Protein AF-A0A831UNH9-F1 (afdb_monomer)

pLDDT: mean 76.93, std 19.14, range [28.41, 97.88]

Sequence (344 aa):
GYLGSLMDYGQGFDVYFQSQNEERVWQALLDFLDVNADAIKGMNGGGLFLFIHLFDPHSPYVNHAPRLVRNKGLWGTVDITSAEHLRPLKEHTFQLGKDYQADDLDYIRAVYDWEVIHTDVLVGKIMARLRWLGLYDTCNIVFTADHGEAFGENGQWAHSHGFETCTGIPLVLRFPGVVSPGVDRTSLASNLDIMPTLLSLAGGAMPEGLEGRNLLDPTAQGVTAQYGISEDRRHGWLTMRDERYKLIVSGANAWTDGPQWALGGPESEAVYRLFDLETDPGEERDLSGQKPEVLGAMKARLMEHCERVGIVGSGVQGRSKHEQTVVEISADTRRKLEALGYFD

Radius of gyration: 22.84 Å; Cα contacts (8 Å, |Δi|>4): 398; chains: 1; bounding box: 59×55×58 Å

Solvent-accessible surface area (backbone atoms only — not comparable to full-atom values): 21273 Å² total; per-residue (Å²): 132,90,83,45,67,94,72,56,66,43,69,94,50,99,72,76,88,87,62,95,48,64,71,56,50,52,50,51,52,53,52,50,49,67,76,38,42,68,60,63,74,65,54,86,71,77,82,88,86,85,87,85,87,74,70,69,56,50,80,61,48,67,82,77,64,59,78,64,53,74,50,88,82,87,76,62,73,58,86,63,74,56,75,78,73,57,56,60,56,77,76,29,79,92,67,72,65,96,85,73,58,74,70,58,50,56,49,51,50,52,35,38,52,46,32,45,52,53,49,49,56,54,52,49,50,51,56,50,47,32,49,76,68,69,44,45,80,80,44,74,46,79,48,70,56,94,56,36,58,30,86,46,62,89,78,35,62,49,56,87,54,56,50,54,52,22,65,62,51,63,77,46,80,43,37,73,94,74,58,79,93,82,84,83,90,64,77,63,84,54,82,58,19,51,59,44,32,52,32,59,76,69,72,48,83,79,72,85,87,65,88,38,49,43,82,79,43,69,79,39,72,80,50,57,52,77,49,50,77,51,78,36,77,89,46,7,22,34,24,42,32,40,81,43,42,35,41,34,36,30,17,84,47,54,90,81,71,21,15,60,48,52,56,62,43,62,75,88,57,57,38,71,42,27,26,46,45,83,87,34,72,76,58,80,60,77,34,38,91,79,38,54,68,60,47,50,55,54,49,53,52,51,48,53,50,30,51,75,74,57,45,55,87,52,83,63,70,74,82,58,88,79,78,74,76,79,73,83,68,52,74,68,57,46,53,56,37,41,77,70,68,76,51,135

Nearest PDB structures (foldseek):
  2qzu-assembly1_A  TM=7.579E-01  e=2.947E-10  Bacteroides fragilis YCH46
  7p24-assembly1_AAA  TM=7.720E-01  e=5.599E-10  Bacteroides thetaiotaomicron VPI-5482
  7lj2-assembly2_B  TM=6.903E-01  e=1.959E-10  Bacteroides uniformis
  7sno-assembly1_A  TM=6.820E-01  e=2.622E-10  Phocaeicola plebeius DSM 17135
  5g2v-assembly1_A  TM=6.762E-01  e=1.600E-09  Bacteroides thetaiotaomicron VPI-5482

Structure (mmCIF, N/CA/C/O backbone):
data_AF-A0A831UNH9-F1
#
_entry.id   AF-A0A831UNH9-F1
#
loop_
_atom_site.group_PDB
_atom_site.id
_atom_site.type_symbol
_atom_site.label_atom_id
_atom_site.label_alt_id
_atom_site.label_comp_id
_atom_site.label_asym_id
_atom_site.label_entity_id
_atom_site.label_seq_id
_atom_site.pdbx_PDB_ins_code
_atom_site.Cartn_x
_atom_site.Cartn_y
_atom_site.Cartn_z
_atom_site.occupancy
_atom_site.B_iso_or_equiv
_atom_site.auth_seq_id
_atom_site.auth_comp_id
_atom_site.auth_asym_id
_atom_site.auth_atom_id
_atom_site.pdbx_PDB_model_num
ATOM 1 N N . GLY A 1 1 ? 4.541 9.804 2.094 1.00 57.69 1 GLY A N 1
ATOM 2 C CA . GLY A 1 1 ? 5.498 10.448 3.033 1.00 57.69 1 GLY A CA 1
ATOM 3 C C . GLY A 1 1 ? 6.737 10.945 2.293 1.00 57.69 1 GLY A C 1
ATOM 4 O O . GLY A 1 1 ? 7.017 10.451 1.218 1.00 57.69 1 GLY A O 1
ATOM 5 N N . TYR A 1 2 ? 7.502 11.924 2.795 1.00 67.06 2 TYR A N 1
ATOM 6 C CA . TYR A 1 2 ? 8.692 12.416 2.066 1.00 67.06 2 TYR A CA 1
ATOM 7 C C . TYR A 1 2 ? 9.905 11.481 2.235 1.00 67.06 2 TYR A C 1
ATOM 9 O O . TYR A 1 2 ? 10.427 11.346 3.341 1.00 67.06 2 TYR A O 1
ATOM 17 N N . LEU A 1 3 ? 10.387 10.887 1.139 1.00 72.00 3 LEU A N 1
ATOM 18 C CA . LEU A 1 3 ? 11.571 10.017 1.111 1.00 72.00 3 LEU A CA 1
ATOM 19 C C . LEU A 1 3 ? 12.793 10.790 0.597 1.00 72.00 3 LEU A C 1
ATOM 21 O O . LEU A 1 3 ? 13.191 10.699 -0.561 1.00 72.00 3 LEU A O 1
ATOM 25 N N . GLY A 1 4 ? 13.363 11.631 1.457 1.00 67.94 4 GLY A N 1
ATOM 26 C CA . GLY A 1 4 ? 14.525 12.451 1.111 1.00 67.94 4 GLY A CA 1
ATOM 27 C C . GLY A 1 4 ? 15.860 11.758 1.378 1.00 67.94 4 GLY A C 1
ATOM 28 O O . GLY A 1 4 ? 16.018 11.078 2.388 1.00 67.94 4 GLY A O 1
ATOM 29 N N . SER A 1 5 ? 16.870 12.037 0.555 1.00 68.31 5 SER A N 1
ATOM 30 C CA . SER A 1 5 ? 18.246 11.548 0.740 1.00 68.31 5 SER A CA 1
ATOM 31 C C . SER A 1 5 ? 18.893 11.998 2.057 1.00 68.31 5 SER A C 1
ATOM 33 O O . SER A 1 5 ? 19.820 11.358 2.529 1.00 68.31 5 SER A O 1
ATOM 35 N N . LEU A 1 6 ? 18.406 13.086 2.666 1.00 69.62 6 LEU A N 1
ATOM 36 C CA . LEU A 1 6 ? 18.849 13.566 3.984 1.00 69.62 6 LEU A CA 1
ATOM 37 C C . LEU A 1 6 ? 18.407 12.655 5.145 1.00 69.62 6 LEU A C 1
ATOM 39 O O . LEU A 1 6 ? 18.841 12.863 6.272 1.00 69.62 6 LEU A O 1
ATOM 43 N N . MET A 1 7 ? 17.520 11.693 4.879 1.00 71.69 7 MET A N 1
ATOM 44 C CA . MET A 1 7 ? 17.065 10.667 5.822 1.00 71.69 7 MET A CA 1
ATOM 45 C C . MET A 1 7 ? 17.572 9.270 5.418 1.00 71.69 7 MET A C 1
ATOM 47 O O . MET A 1 7 ? 16.940 8.274 5.745 1.00 71.69 7 MET A O 1
ATOM 51 N N . ASP A 1 8 ? 18.672 9.205 4.660 1.00 79.25 8 ASP A N 1
ATOM 52 C CA . ASP A 1 8 ? 19.336 7.977 4.198 1.00 79.25 8 ASP A CA 1
ATOM 53 C C . ASP A 1 8 ? 18.480 7.029 3.333 1.00 79.25 8 ASP A C 1
ATOM 55 O O . ASP A 1 8 ? 18.892 5.912 3.034 1.00 79.25 8 ASP A O 1
ATOM 59 N N . TYR A 1 9 ? 17.339 7.488 2.801 1.00 83.38 9 TYR A N 1
ATOM 60 C CA . TYR A 1 9 ? 16.492 6.684 1.900 1.00 83.38 9 TYR A CA 1
ATOM 61 C C . TYR A 1 9 ? 17.141 6.326 0.553 1.00 83.38 9 TYR A C 1
ATOM 63 O O . TYR A 1 9 ? 16.616 5.491 -0.177 1.00 83.38 9 TYR A O 1
ATOM 71 N N . GLY A 1 10 ? 18.284 6.934 0.222 1.00 84.44 10 GLY A N 1
ATOM 72 C CA . GLY A 1 10 ? 19.088 6.539 -0.937 1.00 84.44 10 GLY A CA 1
ATOM 73 C C . GLY A 1 10 ? 20.007 5.345 -0.689 1.00 84.44 10 GLY A C 1
ATOM 74 O O . GLY A 1 10 ? 20.619 4.848 -1.634 1.00 84.44 10 GLY A O 1
ATOM 75 N N . GLN A 1 11 ? 20.128 4.878 0.555 1.00 86.81 11 GLN A N 1
ATOM 76 C CA . GLN A 1 11 ? 20.998 3.761 0.895 1.00 86.81 11 GLN A CA 1
ATOM 77 C C . GLN A 1 11 ? 20.570 2.485 0.154 1.00 86.81 11 GLN A C 1
ATOM 79 O O . GLN A 1 11 ? 19.406 2.094 0.173 1.00 86.81 11 GLN A O 1
ATOM 84 N N . GLY A 1 12 ? 21.536 1.816 -0.478 1.00 87.25 12 GLY A N 1
ATOM 85 C CA . GLY A 1 12 ? 21.314 0.564 -1.209 1.00 87.25 12 GLY A CA 1
ATOM 86 C C . GLY A 1 12 ? 20.908 0.728 -2.677 1.00 87.25 12 GLY A C 1
ATOM 87 O O . GLY A 1 12 ? 20.843 -0.278 -3.377 1.00 87.25 12 GLY A O 1
ATOM 88 N N . PHE A 1 13 ? 20.686 1.955 -3.162 1.00 90.25 13 PHE A N 1
ATOM 89 C CA . PHE A 1 13 ? 20.474 2.229 -4.586 1.00 90.25 13 PHE A CA 1
ATOM 90 C C . PHE A 1 13 ? 21.779 2.650 -5.271 1.00 90.25 13 PHE A C 1
ATOM 92 O O . PHE A 1 13 ? 22.482 3.530 -4.778 1.00 90.25 13 PHE A O 1
ATOM 99 N N . ASP A 1 14 ? 22.064 2.090 -6.451 1.00 90.06 14 ASP A N 1
ATOM 100 C CA . ASP A 1 14 ? 23.191 2.533 -7.291 1.00 90.06 14 ASP A CA 1
ATOM 101 C C . ASP A 1 14 ? 22.993 3.966 -7.813 1.00 90.06 14 ASP A C 1
ATOM 103 O O . ASP A 1 14 ? 23.949 4.710 -8.035 1.00 90.06 14 ASP A O 1
ATOM 107 N N . VAL A 1 15 ? 21.731 4.355 -8.023 1.00 89.31 15 VAL A N 1
ATOM 108 C CA . VAL A 1 15 ? 21.323 5.681 -8.487 1.00 89.31 15 VAL A CA 1
ATOM 109 C C . VAL A 1 15 ? 20.109 6.132 -7.686 1.00 89.31 15 VAL A C 1
ATOM 111 O O . VAL A 1 15 ? 19.093 5.443 -7.652 1.00 89.31 15 VAL A O 1
ATOM 114 N N . TYR A 1 16 ? 20.196 7.324 -7.094 1.00 90.94 16 TYR A N 1
ATOM 115 C CA . TYR A 1 16 ? 19.090 7.952 -6.379 1.00 90.94 16 TYR A CA 1
ATOM 116 C C . TYR A 1 16 ? 18.831 9.353 -6.929 1.00 90.94 16 TYR A C 1
ATOM 118 O O . TYR A 1 16 ? 19.689 10.235 -6.851 1.00 90.94 16 TYR A O 1
ATOM 126 N N . PHE A 1 17 ? 17.640 9.566 -7.485 1.00 90.69 17 PHE A N 1
ATOM 127 C CA . PHE A 1 17 ? 17.204 10.866 -7.981 1.00 90.69 17 PHE A CA 1
ATOM 128 C C . PHE A 1 17 ? 15.989 11.342 -7.193 1.00 90.69 17 PHE A C 1
ATOM 130 O O . PHE A 1 17 ? 15.004 10.623 -7.066 1.00 90.69 17 PHE A O 1
ATOM 137 N N . GLN A 1 18 ? 16.043 12.583 -6.714 1.00 89.62 18 GLN A N 1
ATOM 138 C CA . GLN A 1 18 ? 14.927 13.230 -6.033 1.00 89.62 18 GLN A CA 1
ATOM 139 C C . GLN A 1 18 ? 14.713 14.637 -6.587 1.00 89.62 18 GLN A C 1
ATOM 141 O O . GLN A 1 18 ? 15.665 15.356 -6.906 1.00 89.62 18 GLN A O 1
ATOM 146 N N . SER A 1 19 ? 13.456 15.060 -6.659 1.00 87.12 19 SER A N 1
ATOM 147 C CA . SER A 1 19 ? 13.094 16.435 -6.975 1.00 87.12 19 SER A CA 1
ATOM 148 C C . SER A 1 19 ? 11.798 16.809 -6.272 1.00 87.12 19 SER A C 1
ATOM 150 O O . SER A 1 19 ? 10.929 15.968 -6.089 1.00 87.12 19 SER A O 1
ATOM 152 N N . GLN A 1 20 ? 11.660 18.086 -5.918 1.00 81.38 20 GLN A N 1
ATOM 153 C CA . GLN A 1 20 ? 10.378 18.651 -5.482 1.00 81.38 20 GLN A CA 1
ATOM 154 C C . GLN A 1 20 ? 9.449 18.966 -6.664 1.00 81.38 20 GLN A C 1
ATOM 156 O O . GLN A 1 20 ? 8.294 19.314 -6.461 1.00 81.38 20 GLN A O 1
ATOM 161 N N . ASN A 1 21 ? 9.959 18.897 -7.896 1.00 82.38 21 ASN A N 1
ATOM 162 C CA . ASN A 1 21 ? 9.154 19.016 -9.101 1.00 82.38 21 ASN A CA 1
ATOM 163 C C . ASN A 1 21 ? 8.892 17.606 -9.636 1.00 82.38 21 ASN A C 1
ATOM 165 O O . ASN A 1 21 ? 9.821 16.949 -10.114 1.00 82.38 21 ASN A O 1
ATOM 169 N N . GLU A 1 22 ? 7.640 17.160 -9.552 1.00 79.88 22 GLU A N 1
ATOM 170 C CA . GLU A 1 22 ? 7.262 15.803 -9.936 1.00 79.88 22 GLU A CA 1
ATOM 171 C C . GLU A 1 22 ? 7.552 15.528 -11.418 1.00 79.88 22 GLU A C 1
ATOM 173 O O . GLU A 1 22 ? 8.153 14.507 -11.748 1.00 79.88 22 GLU A O 1
ATOM 178 N N . GLU A 1 23 ? 7.264 16.479 -12.315 1.00 82.31 23 GLU A N 1
ATOM 179 C CA . GLU A 1 23 ? 7.558 16.356 -13.753 1.00 82.31 23 GLU A CA 1
ATOM 180 C C . GLU A 1 23 ? 9.041 16.072 -14.032 1.00 82.31 23 GLU A C 1
ATOM 182 O O . GLU A 1 23 ? 9.369 15.365 -14.987 1.00 82.31 23 GLU A O 1
ATOM 187 N N . ARG A 1 24 ? 9.959 16.574 -13.194 1.00 87.56 24 ARG A N 1
ATOM 188 C CA . ARG A 1 24 ? 11.391 16.259 -13.322 1.00 87.56 24 ARG A CA 1
ATOM 189 C C . ARG A 1 24 ? 11.716 14.827 -12.924 1.00 87.56 24 ARG A C 1
ATOM 191 O O . ARG A 1 24 ? 12.558 14.221 -13.579 1.00 87.56 24 ARG A O 1
ATOM 198 N N . VAL A 1 25 ? 11.080 14.298 -11.877 1.00 87.88 25 VAL A N 1
ATOM 199 C CA . VAL A 1 25 ? 11.220 12.879 -11.494 1.00 87.88 25 VAL A CA 1
ATOM 200 C C . VAL A 1 25 ? 10.716 12.000 -12.633 1.00 87.88 25 VAL A C 1
ATOM 202 O O . VAL A 1 25 ? 11.407 11.073 -13.056 1.00 87.88 25 VAL A O 1
ATOM 205 N N . TRP A 1 26 ? 9.569 12.366 -13.204 1.00 86.31 26 TRP A N 1
ATOM 206 C CA . TRP A 1 26 ? 8.985 11.681 -14.348 1.00 86.31 26 TRP A CA 1
ATOM 207 C C . TRP A 1 26 ? 9.886 11.676 -15.573 1.00 86.31 26 TRP A C 1
ATOM 209 O O . TRP A 1 26 ? 10.136 10.619 -16.153 1.00 86.31 26 TRP A O 1
ATOM 219 N N . GLN A 1 27 ? 10.391 12.844 -15.963 1.00 89.88 27 GLN A N 1
ATOM 220 C CA . GLN A 1 27 ? 11.262 12.949 -17.125 1.00 89.88 27 GLN A CA 1
ATOM 221 C C . GLN A 1 27 ? 12.565 12.173 -16.909 1.00 89.88 27 GLN A C 1
ATOM 223 O O . GLN A 1 27 ? 12.972 11.430 -17.797 1.00 89.88 27 GLN A O 1
ATOM 228 N N . ALA A 1 28 ? 13.165 12.259 -15.716 1.00 92.44 28 ALA A N 1
ATOM 229 C CA . ALA A 1 28 ? 14.382 11.521 -15.386 1.00 92.44 28 ALA A CA 1
ATOM 230 C C . ALA A 1 28 ? 14.189 9.999 -15.495 1.00 92.44 28 ALA A C 1
ATOM 232 O O . ALA A 1 28 ? 15.060 9.309 -16.024 1.00 92.44 28 ALA A O 1
ATOM 233 N N . LEU A 1 29 ? 13.041 9.474 -15.053 1.00 93.19 29 LEU A N 1
ATOM 234 C CA . LEU A 1 29 ? 12.706 8.057 -15.203 1.00 93.19 29 LEU A CA 1
ATOM 235 C C . LEU A 1 29 ? 12.578 7.651 -16.679 1.00 93.19 29 LEU A C 1
ATOM 237 O O . LEU A 1 29 ? 13.121 6.622 -17.084 1.00 93.19 29 LEU A O 1
ATOM 241 N N . LEU A 1 30 ? 11.857 8.435 -17.485 1.00 94.06 30 LEU A N 1
ATOM 242 C CA . LEU A 1 30 ? 11.676 8.130 -18.907 1.00 94.06 30 LEU A CA 1
ATOM 243 C C . LEU A 1 30 ? 13.007 8.191 -19.666 1.00 94.06 30 LEU A C 1
ATOM 245 O O . LEU A 1 30 ? 13.301 7.274 -20.431 1.00 94.06 30 LEU A O 1
ATOM 249 N N . ASP A 1 31 ? 13.822 9.210 -19.396 1.00 95.00 31 ASP A N 1
ATOM 250 C CA . ASP A 1 31 ? 15.153 9.366 -19.984 1.00 95.00 31 ASP A CA 1
ATOM 251 C C . ASP A 1 31 ? 16.071 8.205 -19.582 1.00 95.00 31 ASP A C 1
ATOM 253 O O . ASP A 1 31 ? 16.772 7.644 -20.427 1.00 95.00 31 ASP A O 1
ATOM 257 N N . PHE A 1 32 ? 16.033 7.789 -18.310 1.00 95.12 32 PHE A N 1
ATOM 258 C CA . PHE A 1 32 ? 16.781 6.626 -17.837 1.00 95.12 32 PHE A CA 1
ATOM 259 C C . PHE A 1 32 ? 16.390 5.362 -18.608 1.00 95.12 32 PHE A C 1
ATOM 261 O O . PHE A 1 32 ? 17.269 4.642 -19.087 1.00 95.12 32 PHE A O 1
ATOM 268 N N . LEU A 1 33 ? 15.089 5.096 -18.757 1.00 94.44 33 LEU A N 1
ATOM 269 C CA . LEU A 1 33 ? 14.607 3.931 -19.496 1.00 94.44 33 LEU A CA 1
ATOM 270 C C . LEU A 1 33 ? 15.020 3.989 -20.970 1.00 94.44 33 LEU A C 1
ATOM 272 O O . LEU A 1 33 ? 15.448 2.974 -21.510 1.00 94.44 33 LEU A O 1
ATOM 276 N N . ASP A 1 34 ? 14.936 5.155 -21.607 1.00 96.00 34 ASP A N 1
ATOM 277 C CA . ASP A 1 34 ? 15.299 5.327 -23.016 1.00 96.00 34 ASP A CA 1
ATOM 278 C C . ASP A 1 34 ? 16.779 5.099 -23.285 1.00 96.00 34 ASP A C 1
ATOM 280 O O . ASP A 1 34 ? 17.136 4.408 -24.240 1.00 96.00 34 ASP A O 1
ATOM 284 N N . VAL A 1 35 ? 17.640 5.658 -22.437 1.00 96.25 35 VAL A N 1
ATOM 285 C CA . VAL A 1 35 ? 19.092 5.526 -22.582 1.00 96.25 35 VAL A CA 1
ATOM 286 C C . VAL A 1 35 ? 19.545 4.093 -22.301 1.00 96.25 35 VAL A C 1
ATOM 288 O O . VAL A 1 35 ? 20.466 3.604 -22.953 1.00 96.25 35 VAL A O 1
ATOM 291 N N . ASN A 1 36 ? 18.901 3.405 -21.353 1.00 93.69 36 ASN A N 1
ATOM 292 C CA . ASN A 1 36 ? 19.373 2.114 -20.851 1.00 93.69 36 ASN A CA 1
ATOM 293 C C . ASN A 1 36 ? 18.586 0.904 -21.377 1.00 93.69 36 ASN A C 1
ATOM 295 O O . ASN A 1 36 ? 18.920 -0.223 -21.016 1.00 93.69 36 ASN A O 1
ATOM 299 N N . ALA A 1 37 ? 17.575 1.087 -22.234 1.00 93.44 37 ALA A N 1
ATOM 300 C CA . ALA A 1 37 ? 16.668 0.015 -22.657 1.00 93.44 37 ALA A CA 1
ATOM 301 C C . ALA A 1 37 ? 17.387 -1.239 -23.177 1.00 93.44 37 ALA A C 1
ATOM 303 O O . ALA A 1 37 ? 17.057 -2.356 -22.778 1.00 93.44 37 ALA A O 1
ATOM 304 N N . ASP A 1 38 ? 18.372 -1.067 -24.058 1.00 92.75 38 ASP A N 1
ATOM 305 C CA . ASP A 1 38 ? 19.089 -2.192 -24.665 1.00 92.75 38 ASP A CA 1
ATOM 306 C C . ASP A 1 38 ? 20.031 -2.879 -23.673 1.00 92.75 38 ASP A C 1
ATOM 308 O O . ASP A 1 38 ? 20.147 -4.105 -23.685 1.00 92.75 38 ASP A O 1
ATOM 312 N N . ALA A 1 39 ? 20.639 -2.115 -22.760 1.00 91.56 39 ALA A N 1
ATOM 313 C CA . ALA A 1 39 ? 21.429 -2.675 -21.669 1.00 91.56 39 ALA A CA 1
ATOM 314 C C . ALA A 1 39 ? 20.547 -3.504 -20.724 1.00 91.56 39 ALA A C 1
ATOM 316 O O . ALA A 1 39 ? 20.910 -4.630 -20.396 1.00 91.56 39 ALA A O 1
ATOM 317 N N . ILE A 1 40 ? 19.362 -2.993 -20.364 1.00 91.69 40 ILE A N 1
ATOM 318 C CA . ILE A 1 40 ? 18.384 -3.688 -19.514 1.00 91.69 40 ILE A CA 1
ATOM 319 C C . ILE A 1 40 ? 17.940 -5.004 -20.167 1.00 91.69 40 ILE A C 1
ATOM 321 O O . ILE A 1 40 ? 17.940 -6.042 -19.511 1.00 91.69 40 ILE A O 1
ATOM 325 N N . LYS A 1 41 ? 17.618 -5.001 -21.468 1.00 90.12 41 LYS A N 1
ATOM 326 C CA . LYS A 1 41 ? 17.266 -6.233 -22.206 1.00 90.12 41 LYS A CA 1
ATOM 327 C C . LYS A 1 41 ? 18.402 -7.251 -22.250 1.00 90.12 41 LYS A C 1
ATOM 329 O O . LYS A 1 41 ? 18.141 -8.447 -22.327 1.00 90.12 41 LYS A O 1
ATOM 334 N N . GLY A 1 42 ? 19.645 -6.774 -22.277 1.00 88.38 42 GLY A N 1
ATOM 335 C CA . GLY A 1 42 ? 20.843 -7.604 -22.363 1.00 88.38 42 GLY A CA 1
ATOM 336 C C . GLY A 1 42 ? 21.330 -8.166 -21.025 1.00 88.38 42 GLY A C 1
ATOM 337 O O . GLY A 1 42 ? 22.303 -8.924 -21.025 1.00 88.38 42 GLY A O 1
ATOM 338 N N . MET A 1 43 ? 20.703 -7.808 -19.896 1.00 87.06 43 MET A N 1
ATOM 339 C CA . MET A 1 43 ? 21.106 -8.281 -18.569 1.00 87.06 43 MET A CA 1
ATOM 340 C C . MET A 1 43 ? 20.927 -9.802 -18.450 1.00 87.06 43 MET A C 1
ATOM 342 O O . MET A 1 43 ? 19.813 -10.321 -18.443 1.00 87.06 43 MET A O 1
ATOM 346 N N . ASN A 1 44 ? 22.045 -10.519 -18.315 1.00 69.38 44 ASN A N 1
ATOM 347 C CA . ASN A 1 44 ? 22.090 -11.957 -18.048 1.00 69.38 44 ASN A CA 1
ATOM 348 C C . ASN A 1 44 ? 22.512 -12.186 -16.588 1.00 69.38 44 ASN A C 1
ATOM 350 O O . ASN A 1 44 ? 23.662 -12.521 -16.308 1.00 69.38 44 ASN A O 1
ATOM 354 N N . GLY A 1 45 ? 21.570 -11.971 -15.665 1.00 65.94 45 GLY A N 1
ATOM 355 C CA . GLY A 1 45 ? 21.787 -12.025 -14.213 1.00 65.94 45 GLY A CA 1
ATOM 356 C C . GLY A 1 45 ? 21.933 -10.634 -13.586 1.00 65.94 45 GLY A C 1
ATOM 357 O O . GLY A 1 45 ? 22.526 -9.749 -14.193 1.00 65.94 45 GLY A O 1
ATOM 358 N N . GLY A 1 46 ? 21.373 -10.450 -12.382 1.00 70.44 46 GLY A N 1
ATOM 359 C CA . GLY A 1 46 ? 21.203 -9.129 -11.762 1.00 70.44 46 GLY A CA 1
ATOM 360 C C . GLY A 1 46 ? 20.150 -8.313 -12.517 1.00 70.44 46 GLY A C 1
ATOM 361 O O . GLY A 1 46 ? 20.421 -7.767 -13.579 1.00 70.44 46 GLY A O 1
ATOM 362 N N . GLY A 1 47 ? 18.914 -8.301 -12.019 1.00 82.75 47 GLY A N 1
ATOM 363 C CA . GLY A 1 47 ? 17.838 -7.514 -12.624 1.00 82.75 47 GLY A CA 1
ATOM 364 C C . GLY A 1 47 ? 17.947 -6.028 -12.282 1.00 82.75 47 GLY A C 1
ATOM 365 O O . GLY A 1 47 ? 18.688 -5.635 -11.384 1.00 82.75 47 GLY A O 1
ATOM 366 N N . LEU A 1 48 ? 17.150 -5.207 -12.961 1.00 90.56 48 LEU A N 1
ATOM 367 C CA . LEU A 1 48 ? 16.932 -3.821 -12.567 1.00 90.56 48 LEU A CA 1
ATOM 368 C C . LEU A 1 48 ? 15.814 -3.755 -11.517 1.00 90.56 48 LEU A C 1
ATOM 370 O O . LEU A 1 48 ? 14.689 -4.182 -11.783 1.00 90.56 48 LEU A O 1
ATOM 374 N N . PHE A 1 49 ? 16.106 -3.167 -10.359 1.00 92.69 49 PHE A N 1
ATOM 375 C CA . PHE A 1 49 ? 15.095 -2.772 -9.382 1.00 92.69 49 PHE A CA 1
ATOM 376 C C . PHE A 1 49 ? 14.846 -1.265 -9.486 1.00 92.69 49 PHE A C 1
ATOM 378 O O . PHE A 1 49 ? 15.770 -0.468 -9.342 1.00 92.69 49 PHE A O 1
ATOM 385 N N . LEU A 1 50 ? 13.595 -0.878 -9.747 1.00 93.25 50 LEU A N 1
ATOM 386 C CA . LEU A 1 50 ? 13.164 0.518 -9.760 1.00 93.25 50 LEU A CA 1
ATOM 387 C C . LEU A 1 50 ? 12.179 0.748 -8.621 1.00 93.25 50 LEU A C 1
ATOM 389 O O . LEU A 1 50 ? 11.116 0.131 -8.582 1.00 93.25 50 LEU A O 1
ATOM 393 N N . PHE A 1 51 ? 12.519 1.680 -7.738 1.00 93.50 51 PHE A N 1
ATOM 394 C CA . PHE A 1 51 ? 11.609 2.205 -6.733 1.00 93.50 51 PHE A CA 1
ATOM 395 C C . PHE A 1 51 ? 11.210 3.623 -7.131 1.00 93.50 51 PHE A C 1
ATOM 397 O O . PHE A 1 51 ? 12.050 4.518 -7.210 1.00 93.50 51 PHE A O 1
ATOM 404 N N . ILE A 1 52 ? 9.928 3.805 -7.436 1.00 91.62 52 ILE A N 1
ATOM 405 C CA . ILE A 1 52 ? 9.373 5.078 -7.892 1.00 91.62 52 ILE A CA 1
ATOM 406 C C . ILE A 1 52 ? 8.404 5.540 -6.814 1.00 91.62 52 ILE A C 1
ATOM 408 O O . ILE A 1 52 ? 7.366 4.917 -6.607 1.00 91.62 52 ILE A O 1
ATOM 412 N N . HIS A 1 53 ? 8.763 6.617 -6.124 1.00 88.75 53 HIS A N 1
ATOM 413 C CA . HIS A 1 53 ? 7.940 7.206 -5.081 1.00 88.75 53 HIS A CA 1
ATOM 414 C C . HIS A 1 53 ? 7.352 8.527 -5.572 1.00 88.75 53 HIS A C 1
ATOM 416 O O . HIS A 1 53 ? 8.086 9.474 -5.861 1.00 88.75 53 HIS A O 1
ATOM 422 N N . LEU A 1 54 ? 6.028 8.569 -5.660 1.00 84.31 54 LEU A N 1
ATOM 423 C CA . LEU A 1 54 ? 5.254 9.721 -6.112 1.00 84.31 54 LEU A CA 1
ATOM 424 C C . LEU A 1 54 ? 4.690 10.445 -4.896 1.00 84.31 54 LEU A C 1
ATOM 426 O O . LEU A 1 54 ? 4.446 9.815 -3.868 1.00 84.31 54 LEU A O 1
ATOM 430 N N . PHE A 1 55 ? 4.558 11.767 -4.987 1.00 83.38 55 PHE A N 1
ATOM 431 C CA . PHE A 1 55 ? 4.048 12.555 -3.868 1.00 83.38 55 PHE A CA 1
ATOM 432 C C . PHE A 1 55 ? 2.541 12.780 -3.982 1.00 83.38 55 PHE A C 1
ATOM 434 O O . PHE A 1 55 ? 1.843 12.676 -2.977 1.00 83.38 55 PHE A O 1
ATOM 441 N N . ASP A 1 56 ? 2.024 13.022 -5.184 1.00 85.56 56 ASP A N 1
ATOM 442 C CA . ASP A 1 56 ? 0.583 13.100 -5.402 1.00 85.56 56 ASP A CA 1
ATOM 443 C C . ASP A 1 56 ? -0.112 11.741 -5.177 1.00 85.56 56 ASP A C 1
ATOM 445 O O . ASP A 1 56 ? 0.483 10.689 -5.445 1.00 85.56 56 ASP A O 1
ATOM 449 N N . PRO A 1 57 ? -1.369 11.729 -4.689 1.00 87.00 57 PRO A N 1
ATOM 450 C CA . PRO A 1 57 ? -2.278 12.869 -4.497 1.00 87.00 57 PRO A CA 1
ATOM 451 C C . PRO A 1 57 ? -2.206 13.519 -3.098 1.00 87.00 57 PRO A C 1
ATOM 453 O O . PRO A 1 57 ? -3.226 13.957 -2.567 1.00 87.00 57 PRO A O 1
ATOM 456 N N . HIS A 1 58 ? -1.038 13.565 -2.447 1.00 85.31 58 HIS A N 1
ATOM 457 C CA . HIS A 1 58 ? -0.908 14.158 -1.115 1.00 85.31 58 HIS A CA 1
ATOM 458 C C . HIS A 1 58 ? -1.266 15.656 -1.100 1.00 85.31 58 HIS A C 1
ATOM 460 O O . HIS A 1 58 ? -0.988 16.414 -2.029 1.00 85.31 58 HIS A O 1
ATOM 466 N N . SER A 1 59 ? -1.844 16.115 0.011 1.00 73.25 59 SER A N 1
ATOM 467 C CA . SER A 1 59 ? -2.174 17.530 0.200 1.00 73.25 59 SER A CA 1
ATOM 468 C C . SER A 1 59 ? -0.936 18.461 0.116 1.00 73.25 59 SER A C 1
ATOM 470 O O . SER A 1 59 ? 0.179 18.058 0.463 1.00 73.25 59 SER A O 1
ATOM 472 N N . PRO A 1 60 ? -1.083 19.737 -0.287 1.00 67.19 60 PRO A N 1
ATOM 473 C CA . PRO A 1 60 ? -2.317 20.404 -0.693 1.00 67.19 60 PRO A CA 1
ATOM 474 C C . PRO A 1 60 ? -2.715 19.997 -2.121 1.00 67.19 60 PRO A C 1
ATOM 476 O O . PRO A 1 60 ? -1.926 20.148 -3.044 1.00 67.19 60 PRO A O 1
ATOM 479 N N . TYR A 1 61 ? -3.959 19.541 -2.307 1.00 70.00 61 TYR A N 1
ATOM 480 C CA . TYR A 1 61 ? -4.480 18.929 -3.547 1.00 70.00 61 TYR A CA 1
ATOM 481 C C . TYR A 1 61 ? -4.589 19.889 -4.756 1.00 70.00 61 TYR A C 1
ATOM 483 O O . TYR A 1 61 ? -5.342 19.660 -5.688 1.00 70.00 61 TYR A O 1
ATOM 491 N N . VAL A 1 62 ? -3.922 21.039 -4.721 1.00 62.78 62 VAL A N 1
ATOM 492 C CA . VAL A 1 62 ? -4.072 22.137 -5.691 1.00 62.78 62 VAL A CA 1
ATOM 493 C C . VAL A 1 62 ? -2.901 22.227 -6.667 1.00 62.78 62 VAL A C 1
ATOM 495 O O . VAL A 1 62 ? -2.782 23.231 -7.374 1.00 62.78 62 VAL A O 1
ATOM 498 N N . ASN A 1 63 ? -2.011 21.236 -6.671 1.00 59.91 63 ASN A N 1
ATOM 499 C CA . ASN A 1 63 ? -0.760 21.290 -7.422 1.00 59.91 63 ASN A CA 1
ATOM 500 C C . ASN A 1 63 ? -1.020 21.243 -8.932 1.00 59.91 63 ASN A C 1
ATOM 502 O O . ASN A 1 63 ? -0.386 21.988 -9.685 1.00 59.91 63 ASN A O 1
ATOM 506 N N . HIS A 1 64 ? -2.011 20.457 -9.361 1.00 63.81 64 HIS A N 1
ATOM 507 C CA . HIS A 1 64 ? -2.257 20.175 -10.774 1.00 63.81 64 HIS A CA 1
ATOM 508 C C . HIS A 1 64 ? -3.668 20.532 -11.244 1.00 63.81 64 HIS A C 1
ATOM 510 O O . HIS A 1 64 ? -3.983 20.331 -12.421 1.00 63.81 64 HIS A O 1
ATOM 516 N N . ALA A 1 65 ? -4.509 21.099 -10.372 1.00 57.41 65 ALA A N 1
ATOM 517 C CA . ALA A 1 65 ? -5.887 21.468 -10.686 1.00 57.41 65 ALA A CA 1
ATOM 518 C C . ALA A 1 65 ? -5.975 22.521 -11.820 1.00 57.41 65 ALA A C 1
ATOM 520 O O . ALA A 1 65 ? -5.582 23.681 -11.634 1.00 57.41 65 ALA A O 1
ATOM 521 N N . PRO A 1 66 ? -6.538 22.196 -13.003 1.00 49.56 66 PRO A N 1
ATOM 522 C CA . PRO A 1 66 ? -6.955 23.216 -13.951 1.00 49.56 66 PRO A CA 1
ATOM 523 C C . PRO A 1 66 ? -8.076 24.032 -13.308 1.00 49.56 66 PRO A C 1
ATOM 525 O O . PRO A 1 66 ? -8.823 23.527 -12.481 1.00 49.56 66 PRO A O 1
ATOM 528 N N . ARG A 1 67 ? -8.295 25.271 -13.759 1.00 49.66 67 ARG A N 1
ATOM 529 C CA . ARG A 1 67 ? -9.439 26.120 -13.345 1.00 49.66 67 ARG A CA 1
ATOM 530 C C . ARG A 1 67 ? -10.833 25.508 -13.624 1.00 49.66 67 ARG A C 1
ATOM 532 O O . ARG A 1 67 ? -11.835 26.189 -13.449 1.00 49.66 67 ARG A O 1
ATOM 539 N N . LEU A 1 68 ? -10.897 24.271 -14.117 1.00 48.47 68 LEU A N 1
ATOM 540 C CA . LEU A 1 68 ? -12.078 23.534 -14.549 1.00 48.47 68 LEU A CA 1
ATOM 541 C C . LEU A 1 68 ? -11.845 22.031 -14.302 1.00 48.47 68 LEU A C 1
ATOM 543 O O . LEU A 1 68 ? -11.449 21.311 -15.219 1.00 48.47 68 LEU A O 1
ATOM 547 N N . VAL A 1 69 ? -12.088 21.537 -13.088 1.00 50.84 69 VAL A N 1
ATOM 548 C CA . VAL A 1 69 ? -12.182 20.089 -12.855 1.00 50.84 69 VAL A CA 1
ATOM 549 C C . VAL A 1 69 ? -13.601 19.670 -13.217 1.00 50.84 69 VAL A C 1
ATOM 551 O O . VAL A 1 69 ? -14.548 19.849 -12.461 1.00 50.84 69 VAL A O 1
ATOM 554 N N . ARG A 1 70 ? -13.773 19.140 -14.429 1.00 44.59 70 ARG A N 1
ATOM 555 C CA . ARG A 1 70 ? -15.049 18.575 -14.871 1.00 44.59 70 ARG A CA 1
ATOM 556 C C . ARG A 1 70 ? -15.015 17.072 -14.614 1.00 44.59 70 ARG A C 1
ATOM 558 O O . ARG A 1 70 ? -14.690 16.308 -15.520 1.00 44.59 70 ARG A O 1
ATOM 565 N N . ASN A 1 71 ? -15.318 16.645 -13.390 1.00 47.47 71 ASN A N 1
ATOM 566 C CA . ASN A 1 71 ? -15.438 15.218 -13.112 1.00 47.47 71 ASN A CA 1
ATOM 567 C C . ASN A 1 71 ? -16.696 14.680 -13.826 1.00 47.47 71 ASN A C 1
ATOM 569 O O . ASN A 1 71 ? -17.782 15.255 -13.754 1.00 47.47 71 ASN A O 1
ATOM 573 N N . LYS A 1 72 ? -16.534 13.622 -14.622 1.00 43.34 72 LYS A N 1
ATOM 574 C CA . LYS A 1 72 ? -17.637 12.889 -15.272 1.00 43.34 72 LYS A CA 1
ATOM 575 C C . LYS A 1 72 ? -17.744 11.452 -14.749 1.00 43.34 72 LYS A C 1
ATOM 577 O O . LYS A 1 72 ? -18.466 10.657 -15.342 1.00 43.34 72 LYS A O 1
ATOM 582 N N . GLY A 1 73 ? -17.001 11.116 -13.695 1.00 44.50 73 GLY A N 1
ATOM 583 C CA . GLY A 1 73 ? -16.690 9.734 -13.353 1.00 44.50 73 GLY A CA 1
ATOM 584 C C . GLY A 1 73 ? -17.359 9.190 -12.103 1.00 44.50 73 GLY A C 1
ATOM 585 O O . GLY A 1 73 ? -17.838 8.064 -12.161 1.00 44.50 73 GLY A O 1
ATOM 586 N N . LEU A 1 74 ? -17.392 9.925 -10.987 1.00 47.25 74 LEU A N 1
ATOM 587 C CA . LEU A 1 74 ? -17.790 9.312 -9.710 1.00 47.25 74 LEU A CA 1
ATOM 588 C C . LEU A 1 74 ? -18.738 10.171 -8.865 1.00 47.25 74 LEU A C 1
ATOM 590 O O . LEU A 1 74 ? -19.709 9.622 -8.356 1.00 47.25 74 LEU A O 1
ATOM 594 N N . TRP A 1 75 ? -18.571 11.498 -8.813 1.00 46.81 75 TRP A N 1
ATOM 595 C CA . TRP A 1 75 ? -19.466 12.379 -8.046 1.00 46.81 75 TRP A CA 1
ATOM 596 C C . TRP A 1 75 ? -19.576 13.770 -8.692 1.00 46.81 75 TRP A C 1
ATOM 598 O O . TRP A 1 75 ? -18.763 14.651 -8.449 1.00 46.81 75 TRP A O 1
ATOM 608 N N . GLY A 1 76 ? -20.592 13.964 -9.542 1.00 45.34 76 GLY A N 1
ATOM 609 C CA . GLY A 1 76 ? -21.060 15.291 -9.972 1.00 45.34 76 GLY A CA 1
ATOM 610 C C . GLY A 1 76 ? -20.108 16.156 -10.818 1.00 45.34 76 GLY A C 1
ATOM 611 O O . GLY A 1 76 ? -18.966 15.817 -11.100 1.00 45.34 76 GLY A O 1
ATOM 612 N N . THR A 1 77 ? -20.630 17.296 -11.285 1.00 48.22 77 THR A N 1
ATOM 613 C CA . THR A 1 77 ? -19.854 18.352 -11.959 1.00 48.22 77 THR A CA 1
ATOM 614 C C . THR A 1 77 ? -19.706 19.511 -10.976 1.00 48.22 77 THR A C 1
ATOM 616 O O . THR A 1 77 ? -20.697 20.189 -10.720 1.00 48.22 77 THR A O 1
ATOM 619 N N . VAL A 1 78 ? -18.514 19.740 -10.422 1.00 48.50 78 VAL A N 1
ATOM 620 C CA . VAL A 1 78 ? -18.257 20.890 -9.536 1.00 48.50 78 VAL A CA 1
ATOM 621 C C . VAL A 1 78 ? -17.649 22.026 -10.365 1.00 48.50 78 VAL A C 1
ATOM 623 O O . VAL A 1 78 ? -16.618 21.847 -11.012 1.00 48.50 78 VAL A O 1
ATOM 626 N N . ASP A 1 79 ? -18.302 23.192 -10.399 1.00 52.50 79 ASP A N 1
ATOM 627 C CA . ASP A 1 79 ? -17.748 24.403 -11.020 1.00 52.50 79 ASP A CA 1
ATOM 628 C C . ASP A 1 79 ? -16.829 25.112 -10.018 1.00 52.50 79 ASP A C 1
ATOM 630 O O . ASP A 1 79 ? -17.273 25.784 -9.091 1.00 52.50 79 ASP A O 1
ATOM 634 N N . ILE A 1 80 ? -15.524 24.932 -10.207 1.00 52.06 80 ILE A N 1
ATOM 635 C CA . ILE A 1 80 ? -14.477 25.398 -9.292 1.00 52.06 80 ILE A CA 1
ATOM 636 C C . ILE A 1 80 ? -13.977 26.823 -9.591 1.00 52.06 80 ILE A C 1
ATOM 638 O O . ILE A 1 80 ? -12.895 27.216 -9.158 1.00 52.06 80 ILE A O 1
ATOM 642 N N . THR A 1 81 ? -14.724 27.615 -10.367 1.00 51.00 81 THR A N 1
ATOM 643 C CA . THR A 1 81 ? -14.250 28.922 -10.858 1.00 51.00 81 THR A CA 1
ATOM 644 C C . THR A 1 81 ? -14.325 30.073 -9.846 1.00 51.00 81 THR A C 1
ATOM 646 O O . THR A 1 81 ? -13.754 31.136 -10.115 1.00 51.00 81 THR A O 1
ATOM 649 N N . SER A 1 82 ? -14.964 29.911 -8.680 1.00 51.44 82 SER A N 1
ATOM 650 C CA . SER A 1 82 ? -15.036 30.984 -7.677 1.00 51.44 82 SER A CA 1
ATOM 651 C C . SER A 1 82 ? -13.823 30.990 -6.731 1.00 51.44 82 SER A C 1
ATOM 653 O O . SER A 1 82 ? -13.435 29.983 -6.143 1.00 51.44 82 SER A O 1
ATOM 655 N N . ALA A 1 83 ? -13.219 32.169 -6.551 1.00 46.38 83 ALA A N 1
ATOM 656 C CA . ALA A 1 83 ? -12.052 32.382 -5.689 1.00 46.38 83 ALA A CA 1
ATOM 657 C C . ALA A 1 83 ? -12.310 32.109 -4.189 1.00 46.38 83 ALA A C 1
ATOM 659 O O . ALA A 1 83 ? -11.358 32.026 -3.414 1.00 46.38 83 ALA A O 1
ATOM 660 N N . GLU A 1 84 ? -13.574 31.962 -3.784 1.00 51.44 84 GLU A N 1
ATOM 661 C CA . GLU A 1 84 ? -13.981 31.676 -2.404 1.00 51.44 84 GLU A CA 1
ATOM 662 C C . GLU A 1 84 ? -13.623 30.241 -1.967 1.00 51.44 84 GLU A C 1
ATOM 664 O O . GLU A 1 84 ? -13.226 30.057 -0.819 1.00 51.44 84 GLU A O 1
ATOM 669 N N . HIS A 1 85 ? -13.599 29.258 -2.882 1.00 52.84 85 HIS A N 1
ATOM 670 C CA . HIS A 1 85 ? -13.232 27.862 -2.570 1.00 52.84 85 HIS A CA 1
ATOM 671 C C . HIS A 1 85 ? -11.711 27.597 -2.522 1.00 52.84 85 HIS A C 1
ATOM 673 O O . HIS A 1 85 ? -11.263 26.562 -2.033 1.00 52.84 85 HIS A O 1
ATOM 679 N N . LEU A 1 86 ? -10.875 28.526 -3.011 1.00 49.03 86 LEU A N 1
ATOM 680 C CA . LEU A 1 86 ? -9.412 28.348 -3.074 1.00 49.03 86 LEU A CA 1
ATOM 681 C C . LEU A 1 86 ? -8.681 28.726 -1.774 1.00 49.03 86 LEU A C 1
ATOM 683 O O . LEU A 1 86 ? -7.545 28.296 -1.563 1.00 49.03 86 LEU A O 1
ATOM 687 N N . ARG A 1 87 ? -9.298 29.541 -0.907 1.00 46.59 87 ARG A N 1
ATOM 688 C CA . ARG A 1 87 ? -8.677 30.032 0.338 1.00 46.59 87 ARG A CA 1
ATOM 689 C C . ARG A 1 87 ? -8.477 28.940 1.409 1.00 46.59 87 ARG A C 1
ATOM 691 O O . ARG A 1 87 ? -7.388 28.898 1.977 1.00 46.59 87 ARG A O 1
ATOM 698 N N . PRO A 1 88 ? -9.437 28.023 1.654 1.00 48.22 88 PRO A N 1
ATOM 699 C CA . PRO A 1 88 ? -9.298 26.981 2.681 1.00 48.22 88 PRO A CA 1
ATOM 700 C C . PRO A 1 88 ? -8.176 25.960 2.410 1.00 48.22 88 PRO A C 1
ATOM 702 O O . PRO A 1 88 ? -7.538 25.484 3.347 1.00 48.22 88 PRO A O 1
ATOM 705 N N . LEU A 1 89 ? -7.882 25.658 1.139 1.00 48.69 89 LEU A N 1
ATOM 706 C CA . LEU A 1 89 ? -6.908 24.624 0.752 1.00 48.69 89 LEU A CA 1
ATOM 707 C C . LEU A 1 89 ? -5.438 25.050 0.878 1.00 48.69 89 LEU A C 1
ATOM 709 O O . LEU A 1 89 ? -4.576 24.200 1.092 1.00 48.69 89 LEU A O 1
ATOM 713 N N . LYS A 1 90 ? -5.129 26.346 0.737 1.00 45.22 90 LYS A N 1
ATOM 714 C CA . LYS A 1 90 ? -3.745 26.850 0.832 1.00 45.22 90 LYS A CA 1
ATOM 715 C C . LYS A 1 90 ? -3.271 27.078 2.262 1.00 45.22 90 LYS A C 1
ATOM 717 O O . LYS A 1 90 ? -2.071 27.022 2.507 1.00 45.22 90 LYS A O 1
ATOM 722 N N . GLU A 1 91 ? -4.188 27.380 3.174 1.00 46.34 91 GLU A N 1
ATOM 723 C CA . GLU A 1 91 ? -3.835 27.883 4.505 1.00 46.34 91 GLU A CA 1
ATOM 724 C C . GLU A 1 91 ? -4.096 26.863 5.624 1.00 46.34 91 GLU A C 1
ATOM 726 O O . GLU A 1 91 ? -3.500 26.993 6.691 1.00 46.34 91 GLU A O 1
ATOM 731 N N . HIS A 1 92 ? -4.929 25.831 5.404 1.00 47.16 92 HIS A N 1
ATOM 732 C CA . HIS A 1 92 ? -5.532 25.128 6.540 1.00 47.16 92 HIS A CA 1
ATOM 733 C C . HIS A 1 92 ? -5.728 23.611 6.440 1.00 47.16 92 HIS A C 1
ATOM 735 O O . HIS A 1 92 ? -6.441 23.114 7.294 1.00 47.16 92 HIS A O 1
ATOM 741 N N . THR A 1 93 ? -5.087 22.832 5.557 1.00 49.03 93 THR A N 1
ATOM 742 C CA . THR A 1 93 ? -5.323 21.359 5.482 1.00 49.03 93 THR A CA 1
ATOM 743 C C . THR A 1 93 ? -5.197 20.607 6.820 1.00 49.03 93 THR A C 1
ATOM 745 O O . THR A 1 93 ? -5.922 19.643 7.040 1.00 49.03 93 THR A O 1
ATOM 748 N N . PHE A 1 94 ? -4.364 21.088 7.751 1.00 41.72 94 PHE A N 1
ATOM 749 C CA . PHE A 1 94 ? -4.208 20.528 9.106 1.00 41.72 94 PHE A CA 1
ATOM 750 C C . PHE A 1 94 ? -5.136 21.127 10.180 1.00 41.72 94 PHE A C 1
ATOM 752 O O . PHE A 1 94 ? -5.173 20.635 11.303 1.00 41.72 94 PHE A O 1
ATOM 759 N N . GLN A 1 95 ? -5.846 22.213 9.875 1.00 41.59 95 GLN A N 1
ATOM 760 C CA . GLN A 1 95 ? -6.766 22.909 10.786 1.00 41.59 95 GLN A CA 1
ATOM 761 C C . GLN A 1 95 ? -8.227 22.788 10.339 1.00 41.59 95 GLN A C 1
ATOM 763 O O . GLN A 1 95 ? -9.087 23.496 10.866 1.00 41.59 95 GLN A O 1
ATOM 768 N N . LEU A 1 96 ? -8.505 21.911 9.368 1.00 49.69 96 LEU A N 1
ATOM 769 C CA . LEU A 1 96 ? -9.842 21.690 8.839 1.00 49.69 96 LEU A CA 1
ATOM 770 C C . LEU A 1 96 ? -10.697 20.935 9.878 1.00 49.69 96 LEU A C 1
ATOM 772 O O . LEU A 1 96 ? -10.783 19.712 9.878 1.00 49.69 96 LEU A O 1
ATOM 776 N N . GLY A 1 97 ? -11.242 21.684 10.842 1.00 48.75 97 GLY A N 1
ATOM 777 C CA . GLY A 1 97 ? -12.112 21.211 11.922 1.00 48.75 97 GLY A CA 1
ATOM 778 C C . GLY A 1 97 ? -13.571 20.970 11.501 1.00 48.75 97 GLY A C 1
ATOM 779 O O . GLY A 1 97 ? -13.899 20.887 10.330 1.00 48.75 97 GLY A O 1
ATOM 780 N N . LYS A 1 98 ? -14.477 20.865 12.481 1.00 47.97 98 LYS A N 1
ATOM 781 C CA . LYS A 1 98 ? -15.869 20.369 12.353 1.00 47.97 98 LYS A CA 1
ATOM 782 C C . LYS A 1 98 ? -16.873 21.245 11.567 1.00 47.97 98 LYS A C 1
ATOM 784 O O . LYS A 1 98 ? -18.046 20.884 11.521 1.00 47.97 98 LYS A O 1
ATOM 789 N N . ASP A 1 99 ? -16.455 22.354 10.958 1.00 50.84 99 ASP A N 1
ATOM 790 C CA . ASP A 1 99 ? -17.361 23.399 10.448 1.00 50.84 99 ASP A CA 1
ATOM 791 C C . ASP A 1 99 ? -17.364 23.506 8.906 1.00 50.84 99 ASP A C 1
ATOM 793 O O . ASP A 1 99 ? -17.107 24.576 8.355 1.00 50.84 99 ASP A O 1
ATOM 797 N N . TYR A 1 100 ? -17.672 22.411 8.198 1.00 58.06 100 TYR A N 1
ATOM 798 C CA . TYR A 1 100 ? -17.836 22.405 6.730 1.00 58.06 100 TYR A CA 1
ATOM 799 C C . TYR A 1 100 ? -19.297 22.391 6.287 1.00 58.06 100 TYR A C 1
ATOM 801 O O . TYR A 1 100 ? -20.148 21.760 6.920 1.00 58.06 100 TYR A O 1
ATOM 809 N N . GLN A 1 101 ? -19.580 23.056 5.162 1.00 55.97 101 GLN A N 1
ATOM 810 C CA . GLN A 1 101 ? -20.810 22.845 4.396 1.00 55.97 101 GLN A CA 1
ATOM 811 C C . GLN A 1 101 ? -20.608 21.692 3.398 1.00 55.97 101 GLN A C 1
ATOM 813 O O . GLN A 1 101 ? -19.481 21.373 3.025 1.00 55.97 101 GLN A O 1
ATOM 818 N N . ALA A 1 102 ? -21.696 21.057 2.947 1.00 57.00 102 ALA A N 1
ATOM 819 C CA . ALA A 1 102 ? -21.625 19.929 2.008 1.00 57.00 102 ALA A CA 1
ATOM 820 C C . ALA A 1 102 ? -20.866 20.275 0.708 1.00 57.00 102 ALA A C 1
ATOM 822 O O . ALA A 1 102 ? -20.080 19.464 0.223 1.00 57.00 102 ALA A O 1
ATOM 823 N N . ASP A 1 103 ? -21.032 21.505 0.212 1.00 57.31 103 ASP A N 1
ATOM 824 C CA . ASP A 1 103 ? -20.388 21.986 -1.015 1.00 57.31 103 ASP A CA 1
ATOM 825 C C . ASP A 1 103 ? -18.847 22.052 -0.895 1.00 57.31 103 ASP A C 1
ATOM 827 O O . ASP A 1 103 ? -18.141 21.825 -1.881 1.00 57.31 103 ASP A O 1
ATOM 831 N N . ASP A 1 104 ? -18.304 22.283 0.310 1.00 67.50 104 ASP A N 1
ATOM 832 C CA . ASP A 1 104 ? -16.852 22.299 0.550 1.00 67.50 104 ASP A CA 1
ATOM 833 C C . ASP A 1 104 ? -16.243 20.890 0.435 1.00 67.50 104 ASP A C 1
ATOM 835 O O . ASP A 1 104 ? -15.138 20.718 -0.084 1.00 67.50 104 ASP A O 1
ATOM 839 N N . LEU A 1 105 ? -16.970 19.866 0.894 1.00 70.38 105 LEU A N 1
ATOM 840 C CA . LEU A 1 105 ? -16.519 18.471 0.853 1.00 70.38 105 LEU A CA 1
ATOM 841 C C . LEU A 1 105 ? -16.496 17.931 -0.577 1.00 70.38 105 LEU A C 1
ATOM 843 O O . LEU A 1 105 ? -15.517 17.298 -0.981 1.00 70.38 105 LEU A O 1
ATOM 847 N N . ASP A 1 106 ? -17.545 18.209 -1.351 1.00 72.00 106 ASP A N 1
ATOM 848 C CA . ASP A 1 106 ? -17.626 17.808 -2.758 1.00 72.00 106 ASP A CA 1
ATOM 849 C C . ASP A 1 106 ? -16.517 18.467 -3.585 1.00 72.00 106 ASP A C 1
ATOM 851 O O . ASP A 1 106 ? -15.905 17.826 -4.443 1.00 72.00 106 ASP A O 1
ATOM 855 N N . TYR A 1 107 ? -16.196 19.726 -3.282 1.00 72.69 107 TYR A N 1
ATOM 856 C CA . TYR A 1 107 ? -15.078 20.432 -3.895 1.00 72.69 107 TYR A CA 1
ATOM 857 C C . TYR A 1 107 ? -13.726 19.775 -3.582 1.00 72.69 107 TYR A C 1
ATOM 859 O O . TYR A 1 107 ? -12.954 19.493 -4.500 1.00 72.69 107 TYR A O 1
ATOM 867 N N . ILE A 1 108 ? -13.431 19.503 -2.306 1.00 74.31 108 ILE A N 1
ATOM 868 C CA . ILE A 1 108 ? -12.148 18.910 -1.896 1.00 74.31 108 ILE A CA 1
ATOM 869 C C . ILE A 1 108 ? -11.972 17.521 -2.513 1.00 74.31 108 ILE A C 1
ATOM 871 O O . ILE A 1 108 ? -10.909 17.230 -3.061 1.00 74.31 108 ILE A O 1
ATOM 875 N N . ARG A 1 109 ? -13.023 16.695 -2.492 1.00 78.50 109 ARG A N 1
ATOM 876 C CA . ARG A 1 109 ? -13.022 15.376 -3.136 1.00 78.50 109 ARG A CA 1
ATOM 877 C C . ARG A 1 109 ? -12.787 15.479 -4.639 1.00 78.50 109 ARG A C 1
ATOM 879 O O . ARG A 1 109 ? -11.957 14.752 -5.170 1.00 78.50 109 ARG A O 1
ATOM 886 N N . ALA A 1 110 ? -13.451 16.412 -5.325 1.00 75.00 110 ALA A N 1
ATOM 887 C CA . ALA A 1 110 ? -13.254 16.608 -6.761 1.00 75.00 110 ALA A CA 1
ATOM 888 C C . ALA A 1 110 ? -11.813 17.019 -7.103 1.00 75.00 110 ALA A C 1
ATOM 890 O O . ALA A 1 110 ? -11.271 16.605 -8.128 1.00 75.00 110 ALA A O 1
ATOM 891 N N . VAL A 1 111 ? -11.192 17.833 -6.253 1.00 76.19 111 VAL A N 1
ATOM 892 C CA . VAL A 1 111 ? -9.807 18.268 -6.424 1.00 76.19 111 VAL A CA 1
ATOM 893 C C . VAL A 1 111 ? -8.823 17.126 -6.107 1.00 76.19 111 VAL A C 1
ATOM 895 O O . VAL A 1 111 ? -7.880 16.930 -6.867 1.00 76.19 111 VAL A O 1
ATOM 898 N N . TYR A 1 112 ? -9.076 16.305 -5.082 1.00 84.81 112 TYR A N 1
ATOM 899 C CA . TYR A 1 112 ? -8.310 15.077 -4.822 1.00 84.81 112 TYR A CA 1
ATOM 900 C C . TYR A 1 112 ? -8.405 14.071 -5.981 1.00 84.81 112 TYR A C 1
ATOM 902 O O . TYR A 1 112 ? -7.384 13.577 -6.456 1.00 84.81 112 TYR A O 1
ATOM 910 N N . ASP A 1 113 ? -9.613 13.826 -6.501 1.00 83.38 113 ASP A N 1
ATOM 911 C CA . ASP A 1 113 ? -9.841 12.970 -7.674 1.00 83.38 113 ASP A CA 1
ATOM 912 C C . ASP A 1 113 ? -9.022 13.440 -8.882 1.00 83.38 113 ASP A C 1
ATOM 914 O O . ASP A 1 113 ? -8.553 12.633 -9.687 1.00 83.38 113 ASP A O 1
ATOM 918 N N . TRP A 1 114 ? -8.844 14.754 -9.030 1.00 81.00 114 TRP A N 1
ATOM 919 C CA . TRP A 1 114 ? -8.026 15.301 -10.100 1.00 81.00 114 TRP A CA 1
ATOM 920 C C . TRP A 1 114 ? -6.538 14.983 -9.931 1.00 81.00 114 TRP A C 1
ATOM 922 O O . TRP A 1 114 ? -5.892 14.619 -10.914 1.00 81.00 114 TRP A O 1
ATOM 932 N N . GLU A 1 115 ? -6.004 15.078 -8.714 1.00 84.50 115 GLU A N 1
ATOM 933 C CA . GLU A 1 115 ? -4.626 14.665 -8.428 1.00 84.50 115 GLU A CA 1
ATOM 934 C C . GLU A 1 115 ? -4.448 13.159 -8.696 1.00 84.50 115 GLU A C 1
ATOM 936 O O . GLU A 1 115 ? -3.495 12.761 -9.363 1.00 84.50 115 GLU A O 1
ATOM 941 N N . VAL A 1 116 ? -5.430 12.322 -8.334 1.00 88.88 116 VAL A N 1
ATOM 942 C CA . VAL A 1 116 ? -5.426 10.887 -8.685 1.00 88.88 116 VAL A CA 1
ATOM 943 C C . VAL A 1 116 ? -5.382 10.677 -10.205 1.00 88.88 116 VAL A C 1
ATOM 945 O O . VAL A 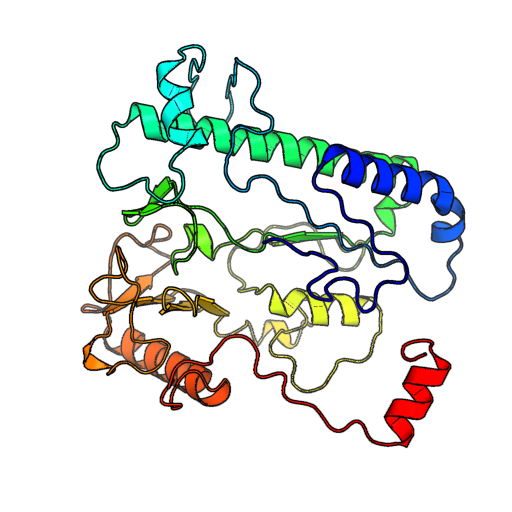1 116 ? -4.588 9.872 -10.696 1.00 88.88 116 VAL A O 1
ATOM 948 N N . ILE A 1 117 ? -6.201 11.406 -10.974 1.00 87.00 117 ILE A N 1
ATOM 949 C CA . ILE A 1 117 ? -6.190 11.346 -12.448 1.00 87.00 117 ILE A CA 1
ATOM 950 C C . ILE A 1 117 ? -4.833 11.793 -13.004 1.00 87.00 117 ILE A C 1
ATOM 952 O O . ILE A 1 117 ? -4.332 11.198 -13.962 1.00 87.00 117 ILE A O 1
ATOM 956 N N . HIS A 1 118 ? -4.233 12.836 -12.429 1.00 84.25 118 HIS A N 1
ATOM 957 C CA . HIS A 1 118 ? -2.910 13.306 -12.823 1.00 84.25 118 HIS A CA 1
ATOM 958 C C . HIS A 1 118 ? -1.859 12.203 -12.640 1.00 84.25 118 HIS A C 1
ATOM 960 O O . HIS A 1 118 ? -1.166 11.852 -13.604 1.00 84.25 118 HIS A O 1
ATOM 966 N N . THR A 1 119 ? -1.806 11.592 -11.453 1.00 87.69 119 THR A N 1
ATOM 967 C CA . THR A 1 119 ? -0.911 10.470 -11.147 1.00 87.69 119 THR A CA 1
ATOM 968 C C . THR A 1 119 ? -1.156 9.277 -12.080 1.00 87.69 119 THR A C 1
ATOM 970 O O . THR A 1 119 ? -0.197 8.721 -12.623 1.00 87.69 119 THR A O 1
ATOM 973 N N . ASP A 1 120 ? -2.416 8.912 -12.352 1.00 91.19 120 ASP A N 1
ATOM 974 C CA . ASP A 1 120 ? -2.766 7.811 -13.268 1.00 91.19 120 ASP A CA 1
ATOM 975 C C . ASP A 1 120 ? -2.240 8.050 -14.694 1.00 91.19 120 ASP A C 1
ATOM 977 O O . ASP A 1 120 ? -1.640 7.160 -15.305 1.00 91.19 120 ASP A O 1
ATOM 981 N N . VAL A 1 121 ? -2.356 9.280 -15.211 1.00 88.56 121 VAL A N 1
ATOM 982 C CA . VAL A 1 121 ? -1.798 9.652 -16.523 1.00 88.56 121 VAL A CA 1
ATOM 983 C C . VAL A 1 121 ? -0.282 9.447 -16.562 1.00 88.56 121 VAL A C 1
ATOM 985 O O . VAL A 1 121 ? 0.258 8.975 -17.570 1.00 88.56 121 VAL A O 1
ATOM 988 N N . LEU A 1 122 ? 0.424 9.797 -15.489 1.00 87.69 122 LEU A N 1
ATOM 989 C CA . LEU A 1 122 ? 1.877 9.670 -15.410 1.00 87.69 122 LEU A CA 1
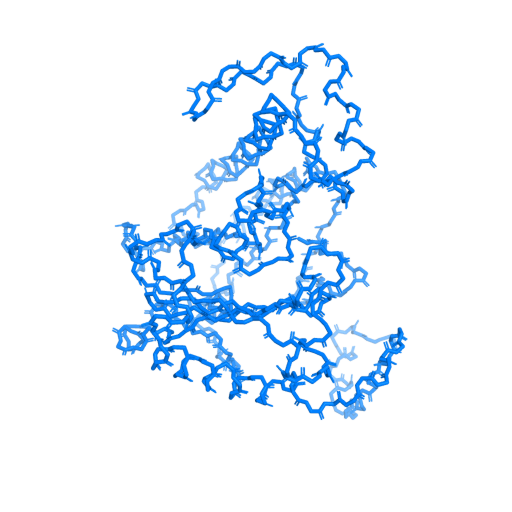ATOM 990 C C . LEU A 1 122 ? 2.318 8.206 -15.305 1.00 87.69 122 LEU A C 1
ATOM 992 O O . LEU A 1 122 ? 3.199 7.776 -16.058 1.00 87.69 122 LEU A O 1
ATOM 996 N N . VAL A 1 123 ? 1.636 7.405 -14.484 1.00 91.38 123 VAL A N 1
ATOM 997 C CA . VAL A 1 123 ? 1.817 5.945 -14.444 1.00 91.38 123 VAL A CA 1
ATOM 998 C C . VAL A 1 123 ? 1.564 5.341 -15.829 1.00 91.38 123 VAL A C 1
ATOM 1000 O O . VAL A 1 123 ? 2.378 4.557 -16.330 1.00 91.38 123 VAL A O 1
ATOM 1003 N N . GLY A 1 124 ? 0.500 5.769 -16.512 1.00 93.12 124 GLY A N 1
ATOM 1004 C CA . GLY A 1 124 ? 0.175 5.363 -17.878 1.00 93.12 124 GLY A CA 1
ATOM 1005 C C . GLY A 1 124 ? 1.307 5.622 -18.878 1.00 93.12 124 GLY A C 1
ATOM 1006 O O . GLY A 1 124 ? 1.571 4.771 -19.737 1.00 93.12 124 GLY A O 1
ATOM 1007 N N . LYS A 1 125 ? 2.038 6.739 -18.738 1.00 92.12 125 LYS A N 1
ATOM 1008 C CA . LYS A 1 125 ? 3.228 7.039 -19.555 1.00 92.12 125 LYS A CA 1
ATOM 1009 C C . LYS A 1 125 ? 4.365 6.048 -19.306 1.00 92.12 125 LYS A C 1
ATOM 1011 O O . LYS A 1 125 ? 4.959 5.599 -20.287 1.00 92.12 125 LYS A O 1
ATOM 1016 N N . ILE A 1 126 ? 4.634 5.645 -18.056 1.00 92.75 126 ILE A N 1
ATOM 1017 C CA . ILE A 1 126 ? 5.632 4.593 -17.771 1.00 92.75 126 ILE A CA 1
ATOM 1018 C C . ILE A 1 126 ? 5.225 3.299 -18.465 1.00 92.75 126 ILE A C 1
ATOM 1020 O O . ILE A 1 126 ? 6.018 2.698 -19.186 1.00 92.75 126 ILE A O 1
ATOM 1024 N N . MET A 1 127 ? 3.971 2.881 -18.285 1.00 95.62 127 MET A N 1
ATOM 1025 C CA . MET A 1 127 ? 3.476 1.623 -18.843 1.00 95.62 127 MET A CA 1
ATOM 1026 C C . MET A 1 127 ? 3.562 1.624 -20.372 1.00 95.62 127 MET A C 1
ATOM 1028 O O . MET A 1 127 ? 3.960 0.628 -20.980 1.00 95.62 127 MET A O 1
ATOM 1032 N N . ALA A 1 128 ? 3.219 2.748 -21.006 1.00 96.50 128 ALA A N 1
ATOM 1033 C CA . ALA A 1 128 ? 3.361 2.926 -22.445 1.00 96.50 128 ALA A CA 1
ATOM 1034 C C . ALA A 1 128 ? 4.831 2.895 -22.885 1.00 96.50 128 ALA A C 1
ATOM 1036 O O . ALA A 1 128 ? 5.148 2.224 -23.869 1.00 96.50 128 ALA A O 1
ATOM 1037 N N . ARG A 1 129 ? 5.732 3.553 -22.145 1.00 96.31 129 ARG A N 1
ATOM 1038 C CA . ARG A 1 129 ? 7.166 3.568 -22.450 1.00 96.31 129 ARG A CA 1
ATOM 1039 C C . ARG A 1 129 ? 7.796 2.184 -22.294 1.00 96.31 129 ARG A C 1
ATOM 1041 O O . ARG A 1 129 ? 8.505 1.755 -23.198 1.00 96.31 129 ARG A O 1
ATOM 1048 N N . LEU A 1 130 ? 7.480 1.438 -21.234 1.00 95.88 130 LEU A N 1
ATOM 1049 C CA . LEU A 1 130 ? 7.928 0.049 -21.062 1.00 95.88 130 LEU A CA 1
ATOM 1050 C C . LEU A 1 130 ? 7.468 -0.846 -22.221 1.00 95.88 130 LEU A C 1
ATOM 1052 O O . LEU A 1 130 ? 8.240 -1.683 -22.687 1.00 95.88 130 LEU A O 1
ATOM 1056 N N . ARG A 1 131 ? 6.234 -0.666 -22.720 1.00 97.31 131 ARG A N 1
ATOM 1057 C CA . ARG A 1 131 ? 5.739 -1.391 -23.905 1.00 97.31 131 ARG A CA 1
ATOM 1058 C C . ARG A 1 131 ? 6.495 -0.999 -25.166 1.00 97.31 131 ARG A C 1
ATOM 1060 O O . ARG A 1 131 ? 6.936 -1.878 -25.898 1.00 97.31 131 ARG A O 1
ATOM 1067 N N . TRP A 1 132 ? 6.671 0.300 -25.398 1.00 97.62 132 TRP A N 1
ATOM 1068 C CA . TRP A 1 132 ? 7.409 0.822 -26.550 1.00 97.62 132 TRP A CA 1
ATOM 1069 C C . TRP A 1 132 ? 8.846 0.299 -26.599 1.00 97.62 132 TRP A C 1
ATOM 1071 O O . TRP A 1 132 ? 9.337 -0.098 -27.652 1.00 97.62 132 TRP A O 1
ATOM 1081 N N . LEU A 1 133 ? 9.500 0.248 -25.439 1.00 96.31 133 LEU A N 1
ATOM 1082 C CA . LEU A 1 133 ? 10.849 -0.277 -25.303 1.00 96.31 133 LEU A CA 1
ATOM 1083 C C . LEU A 1 133 ? 10.899 -1.808 -25.321 1.00 96.31 133 LEU A C 1
ATOM 1085 O O . LEU A 1 133 ? 11.996 -2.344 -25.354 1.00 96.31 133 LEU A O 1
ATOM 1089 N N . GLY A 1 134 ? 9.772 -2.527 -25.316 1.00 95.56 134 GLY A N 1
ATOM 1090 C CA . GLY A 1 134 ? 9.749 -3.995 -25.273 1.00 95.56 134 GLY A CA 1
ATOM 1091 C C . GLY A 1 134 ? 10.186 -4.592 -23.929 1.00 95.56 134 GLY A C 1
ATOM 1092 O O . GLY A 1 134 ? 10.625 -5.734 -23.889 1.00 95.56 134 GLY A O 1
ATOM 1093 N N . LEU A 1 135 ? 10.095 -3.823 -22.841 1.00 93.69 135 LEU A N 1
ATOM 1094 C CA . LEU A 1 135 ? 10.438 -4.239 -21.474 1.00 93.69 135 LEU A CA 1
ATOM 1095 C C . LEU A 1 135 ? 9.215 -4.704 -20.669 1.00 93.69 135 LEU A C 1
ATOM 1097 O O . LEU A 1 135 ? 9.354 -5.360 -19.641 1.00 93.69 135 LEU A O 1
ATOM 1101 N N . TYR A 1 136 ? 8.004 -4.348 -21.107 1.00 94.69 136 TYR A N 1
ATOM 1102 C CA . TYR A 1 136 ? 6.776 -4.558 -20.334 1.00 94.69 136 TYR A CA 1
ATOM 1103 C C . TYR A 1 136 ? 6.503 -6.030 -19.998 1.00 94.69 136 TYR A C 1
ATOM 1105 O O . TYR A 1 136 ? 6.105 -6.343 -18.878 1.00 94.69 136 TYR A O 1
ATOM 1113 N N . ASP A 1 137 ? 6.730 -6.951 -20.931 1.00 91.94 137 ASP A N 1
ATOM 1114 C CA . ASP A 1 137 ? 6.382 -8.367 -20.743 1.00 91.94 137 ASP A CA 1
ATOM 1115 C C . ASP A 1 137 ? 7.365 -9.134 -19.856 1.00 91.94 137 ASP A C 1
ATOM 1117 O O . ASP A 1 137 ? 7.019 -10.189 -19.334 1.00 91.94 137 ASP A O 1
ATOM 1121 N N . THR A 1 138 ? 8.551 -8.577 -19.618 1.00 88.88 138 THR A N 1
ATOM 1122 C CA . THR A 1 138 ? 9.567 -9.133 -18.713 1.00 88.88 138 THR A CA 1
ATOM 1123 C C . THR A 1 138 ? 9.644 -8.378 -17.385 1.00 88.88 138 THR A C 1
ATOM 1125 O O . THR A 1 138 ? 10.442 -8.730 -16.521 1.00 88.88 138 THR A O 1
ATOM 1128 N N . CYS A 1 139 ? 8.846 -7.320 -17.216 1.00 92.00 139 CYS A N 1
ATOM 1129 C CA . CYS A 1 139 ? 8.854 -6.473 -16.032 1.00 92.00 139 CYS A CA 1
ATOM 1130 C C . CYS A 1 139 ? 7.813 -6.940 -15.006 1.00 92.00 139 CYS A C 1
ATOM 1132 O O . CYS A 1 139 ? 6.615 -7.025 -15.300 1.00 92.00 139 CYS A O 1
ATOM 1134 N N . ASN A 1 140 ? 8.289 -7.190 -13.786 1.00 94.25 140 ASN A N 1
ATOM 1135 C CA . ASN A 1 140 ? 7.458 -7.356 -12.601 1.00 94.25 140 ASN A CA 1
ATOM 1136 C C . ASN A 1 140 ? 7.095 -5.973 -12.050 1.00 94.25 140 ASN A C 1
ATOM 1138 O O . ASN A 1 140 ? 7.981 -5.151 -11.832 1.00 94.25 140 ASN A O 1
ATOM 1142 N N . ILE A 1 141 ? 5.806 -5.717 -11.828 1.00 96.25 141 ILE A N 1
ATOM 1143 C CA . ILE A 1 141 ? 5.306 -4.408 -11.389 1.00 96.25 141 ILE A CA 1
ATOM 1144 C C . ILE A 1 141 ? 4.525 -4.580 -10.092 1.00 96.25 141 ILE A C 1
ATOM 1146 O O . ILE A 1 141 ? 3.630 -5.423 -10.011 1.00 96.25 141 ILE A O 1
ATOM 1150 N N . VAL A 1 142 ? 4.858 -3.751 -9.106 1.00 97.12 142 VAL A N 1
ATOM 1151 C CA . VAL A 1 142 ? 4.096 -3.565 -7.870 1.00 97.12 142 VAL A CA 1
ATOM 1152 C C . VAL A 1 142 ? 3.627 -2.119 -7.836 1.00 97.12 142 VAL A C 1
ATOM 1154 O O . VAL A 1 142 ? 4.431 -1.209 -8.027 1.00 97.12 142 VAL A O 1
ATOM 1157 N N . PHE A 1 143 ? 2.337 -1.911 -7.605 1.00 96.44 143 PHE A N 1
ATOM 1158 C CA . PHE A 1 143 ? 1.763 -0.600 -7.321 1.00 96.44 143 PHE A CA 1
ATOM 1159 C C . PHE A 1 143 ? 1.042 -0.671 -5.977 1.00 96.44 143 PHE A C 1
ATOM 1161 O O . PHE A 1 143 ? 0.252 -1.588 -5.752 1.00 96.44 143 PHE A O 1
ATOM 1168 N N . THR A 1 144 ? 1.345 0.270 -5.089 1.00 96.56 144 THR A N 1
ATOM 1169 C CA . THR A 1 144 ? 0.765 0.363 -3.747 1.00 96.56 144 THR A CA 1
ATOM 1170 C C . THR A 1 144 ? 0.706 1.822 -3.299 1.00 96.56 144 THR A C 1
ATOM 1172 O O . THR A 1 144 ? 1.240 2.695 -3.987 1.00 96.56 144 THR A O 1
ATOM 1175 N N . ALA A 1 145 ? 0.091 2.074 -2.147 1.00 94.94 145 ALA A N 1
ATOM 1176 C CA . ALA A 1 145 ? 0.168 3.347 -1.438 1.00 94.94 145 ALA A CA 1
ATOM 1177 C C . ALA A 1 145 ? 0.846 3.163 -0.070 1.00 94.94 145 ALA A C 1
ATOM 1179 O O . ALA A 1 145 ? 0.916 2.057 0.469 1.00 94.94 145 ALA A O 1
ATOM 1180 N N . ASP A 1 146 ? 1.363 4.241 0.507 1.00 92.25 146 ASP A N 1
ATOM 1181 C CA . ASP A 1 146 ? 1.847 4.240 1.889 1.00 92.25 146 ASP A CA 1
ATOM 1182 C C . ASP A 1 146 ? 0.690 4.349 2.892 1.00 92.25 146 ASP A C 1
ATOM 1184 O O . ASP A 1 146 ? 0.716 3.679 3.924 1.00 92.25 146 ASP A O 1
ATOM 1188 N N . HIS A 1 147 ? -0.335 5.137 2.559 1.00 94.19 147 HIS A N 1
ATOM 1189 C CA . HIS A 1 147 ? -1.605 5.240 3.277 1.00 94.19 147 HIS A CA 1
ATOM 1190 C C . HIS A 1 147 ? -2.733 5.741 2.354 1.00 94.19 147 HIS A C 1
ATOM 1192 O O . HIS A 1 147 ? -2.504 6.114 1.204 1.00 94.19 147 HIS A O 1
ATOM 1198 N N . GLY A 1 148 ? -3.967 5.724 2.860 1.00 93.56 148 GLY A N 1
ATOM 1199 C CA . GLY A 1 148 ? -5.135 6.347 2.232 1.00 93.56 148 GLY A CA 1
ATOM 1200 C C . GLY A 1 148 ? -5.427 7.754 2.769 1.00 93.56 148 GLY A C 1
ATOM 1201 O O . GLY A 1 148 ? -4.582 8.365 3.418 1.00 93.56 148 GLY A O 1
ATOM 1202 N N . GLU A 1 149 ? -6.622 8.272 2.503 1.00 90.69 149 GLU A N 1
ATOM 1203 C CA . GLU A 1 149 ? -7.042 9.628 2.873 1.00 90.69 149 GLU A CA 1
ATOM 1204 C C . GLU A 1 149 ? -8.547 9.638 3.202 1.00 90.69 149 GLU A C 1
ATOM 1206 O O . GLU A 1 149 ? -9.344 8.989 2.522 1.00 90.69 149 GLU A O 1
ATOM 1211 N N . ALA A 1 150 ? -8.937 10.373 4.241 1.00 87.56 150 ALA A N 1
ATOM 1212 C CA . ALA A 1 150 ? -10.317 10.575 4.667 1.00 87.56 150 ALA A CA 1
ATOM 1213 C C . ALA A 1 150 ? -10.795 12.010 4.398 1.00 87.56 150 ALA A C 1
ATOM 1215 O O . ALA A 1 150 ? -10.062 12.989 4.554 1.00 87.56 150 ALA A O 1
ATOM 1216 N N . PHE A 1 151 ? -12.078 12.126 4.071 1.00 84.75 151 PHE A N 1
ATOM 1217 C CA . PHE A 1 151 ? -12.798 13.357 3.753 1.00 84.75 151 PHE A CA 1
ATOM 1218 C C . PHE A 1 151 ? -14.041 13.531 4.643 1.00 84.75 151 PHE A C 1
ATOM 1220 O O . PHE A 1 151 ? -15.079 14.024 4.196 1.00 84.75 151 PHE A O 1
ATOM 1227 N N . GLY A 1 152 ? -13.949 13.123 5.911 1.00 79.19 152 GLY A N 1
ATOM 1228 C CA . GLY A 1 152 ? -15.021 13.206 6.908 1.00 79.19 152 GLY A CA 1
ATOM 1229 C C . GLY A 1 152 ? -15.610 11.853 7.311 1.00 79.19 152 GLY A C 1
ATOM 1230 O O . GLY A 1 152 ? -16.385 11.788 8.271 1.00 79.19 152 GLY A O 1
ATOM 1231 N N . GLU A 1 153 ? -15.253 10.766 6.623 1.00 86.62 153 GLU A N 1
ATOM 1232 C CA . GLU A 1 153 ? -15.658 9.410 6.991 1.00 86.62 153 GLU A CA 1
ATOM 1233 C C . GLU A 1 153 ? -15.198 9.091 8.417 1.00 86.62 153 GLU A C 1
ATOM 1235 O O . GLU A 1 153 ? -14.072 9.394 8.817 1.00 86.62 153 GLU A O 1
ATOM 1240 N N . ASN A 1 154 ? -16.088 8.499 9.219 1.00 83.75 154 ASN A N 1
ATOM 1241 C CA . ASN A 1 154 ? -15.837 8.224 10.637 1.00 83.75 154 ASN A CA 1
ATOM 1242 C C . ASN A 1 154 ? -15.364 9.456 11.422 1.00 83.75 154 ASN A C 1
ATOM 1244 O O . ASN A 1 154 ? -14.583 9.331 12.369 1.00 83.75 154 ASN A O 1
ATOM 1248 N N . GLY A 1 155 ? -15.828 10.638 10.988 1.00 79.38 155 GLY A N 1
ATOM 1249 C CA . GLY A 1 155 ? -15.460 11.975 11.453 1.00 79.38 155 GLY A CA 1
ATOM 1250 C C . GLY A 1 155 ? -14.007 12.370 11.189 1.00 79.38 155 GLY A C 1
ATOM 1251 O O . GLY A 1 155 ? -13.610 13.455 11.612 1.00 79.38 155 GLY A O 1
ATOM 1252 N N . GLN A 1 156 ? -13.211 11.501 10.563 1.00 81.25 156 GLN A N 1
ATOM 1253 C CA . GLN A 1 156 ? -11.786 11.711 10.353 1.00 81.25 156 GLN A CA 1
ATOM 1254 C C . GLN A 1 156 ? -11.521 12.589 9.142 1.00 81.25 156 GLN A C 1
ATOM 1256 O O . GLN A 1 156 ? -12.286 12.606 8.178 1.00 81.25 156 GLN A O 1
ATOM 1261 N N . TRP A 1 157 ? -10.394 13.28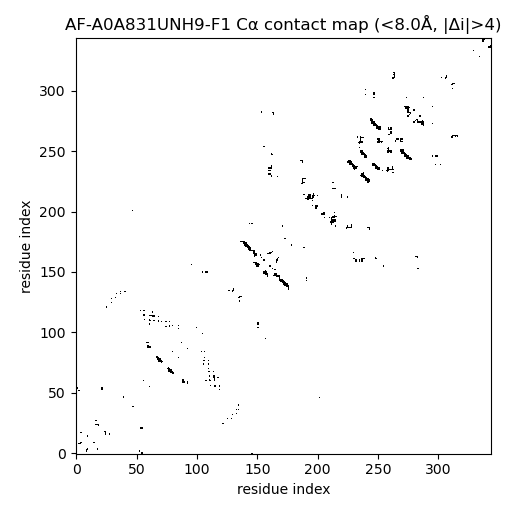4 9.191 1.00 79.88 157 TRP A N 1
ATOM 1262 C CA . TRP A 1 157 ? -9.922 14.107 8.099 1.00 79.88 157 TRP A CA 1
ATOM 1263 C C . TRP A 1 157 ? -8.469 13.785 7.787 1.00 79.88 157 TRP A C 1
ATOM 1265 O O . TRP A 1 157 ? -7.671 13.588 8.705 1.00 79.88 157 TRP A O 1
ATOM 1275 N N . ALA A 1 158 ? -8.146 13.793 6.497 1.00 81.38 158 ALA A N 1
ATOM 1276 C CA . ALA A 1 158 ? -6.848 13.427 5.970 1.00 81.38 158 ALA A CA 1
ATOM 1277 C C . ALA A 1 158 ? -6.437 12.002 6.396 1.00 81.38 158 ALA A C 1
ATOM 1279 O O . ALA A 1 158 ? -7.20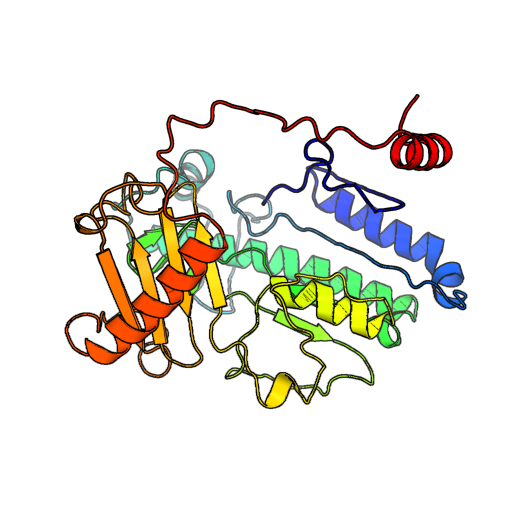6 11.055 6.264 1.00 81.38 158 ALA A O 1
ATOM 1280 N N . HIS A 1 159 ? -5.224 11.836 6.897 1.00 86.56 159 HIS A N 1
ATOM 1281 C CA . HIS A 1 159 ? -4.647 10.565 7.317 1.00 86.56 159 HIS A CA 1
ATOM 1282 C C . HIS A 1 159 ? -4.151 10.688 8.761 1.00 86.56 159 HIS A C 1
ATOM 1284 O O . HIS A 1 159 ? -4.349 11.720 9.401 1.00 86.56 159 HIS A O 1
ATOM 1290 N N . SER A 1 160 ? -3.448 9.669 9.268 1.00 84.38 160 SER A N 1
ATOM 1291 C CA . SER A 1 160 ? -3.015 9.552 10.680 1.00 84.38 160 SER A CA 1
ATOM 1292 C C . SER A 1 160 ? -4.097 8.988 11.612 1.00 84.38 160 SER A C 1
ATOM 1294 O O . SER A 1 160 ? -4.277 9.448 12.739 1.00 84.38 160 SER A O 1
ATOM 1296 N N . HIS A 1 161 ? -4.839 7.983 11.136 1.00 85.69 161 HIS A N 1
ATOM 1297 C CA . HIS A 1 161 ? -5.839 7.259 11.921 1.00 85.69 161 HIS A CA 1
ATOM 1298 C C . HIS A 1 161 ? -6.016 5.806 11.454 1.00 85.69 161 HIS A C 1
ATOM 1300 O O . HIS A 1 161 ? -5.578 5.416 10.375 1.00 85.69 161 HIS A O 1
ATOM 1306 N N . GLY A 1 162 ? -6.706 5.000 12.265 1.00 89.25 162 GLY A N 1
ATOM 1307 C CA . GLY A 1 162 ? -6.819 3.549 12.074 1.00 89.25 162 GLY A CA 1
ATOM 1308 C C . GLY A 1 162 ? -7.876 3.046 11.083 1.00 89.25 162 GLY A C 1
ATOM 1309 O O . GLY A 1 162 ? -7.894 1.861 10.769 1.00 89.25 162 GLY A O 1
ATOM 1310 N N . PHE A 1 163 ? -8.779 3.903 10.608 1.00 93.06 163 PHE A N 1
ATOM 1311 C CA . PHE A 1 163 ? -9.891 3.500 9.730 1.00 93.06 163 PHE A CA 1
ATOM 1312 C C . PHE A 1 163 ? -9.431 3.017 8.343 1.00 93.06 163 PHE A C 1
ATOM 1314 O O . PHE A 1 163 ? -8.311 3.299 7.908 1.00 93.06 163 PHE A O 1
ATOM 1321 N N . GLU A 1 164 ? -10.276 2.247 7.656 1.00 93.88 164 GLU A N 1
ATOM 1322 C CA . GLU A 1 164 ? -10.027 1.662 6.331 1.00 93.88 164 GLU A CA 1
ATOM 1323 C C . GLU A 1 164 ? -9.748 2.720 5.278 1.00 93.88 164 GLU A C 1
ATOM 1325 O O . GLU A 1 164 ? -8.908 2.505 4.415 1.00 93.88 164 GLU A O 1
ATOM 1330 N N . THR A 1 165 ? -10.339 3.903 5.408 1.00 93.12 165 THR A N 1
ATOM 1331 C CA . THR A 1 165 ? -10.030 5.047 4.542 1.00 93.12 165 THR A CA 1
ATOM 1332 C C . THR A 1 165 ? -8.547 5.423 4.547 1.00 93.12 165 THR A C 1
ATOM 1334 O O . THR A 1 165 ? -8.058 5.918 3.542 1.00 93.12 165 THR A O 1
ATOM 1337 N N . CYS A 1 166 ? -7.807 5.145 5.630 1.00 92.12 166 CYS A N 1
ATOM 1338 C CA . CYS A 1 166 ? -6.365 5.407 5.731 1.00 92.12 166 CYS A CA 1
ATOM 1339 C C . CYS A 1 166 ? -5.498 4.137 5.651 1.00 92.12 166 CYS A C 1
ATOM 1341 O O . CYS A 1 166 ? -4.350 4.211 5.221 1.00 92.12 166 CYS A O 1
ATOM 1343 N N . THR A 1 167 ? -6.005 2.981 6.080 1.00 93.56 167 THR A N 1
ATOM 1344 C CA . THR A 1 167 ? -5.213 1.735 6.199 1.00 93.56 167 THR A CA 1
ATOM 1345 C C . THR A 1 167 ? -5.505 0.712 5.099 1.00 93.56 167 THR A C 1
ATOM 1347 O O . THR A 1 167 ? -4.660 -0.134 4.812 1.00 93.56 167 THR A O 1
ATOM 1350 N N . GLY A 1 168 ? -6.662 0.811 4.444 1.00 93.12 168 GLY A N 1
ATOM 1351 C CA . GLY A 1 168 ? -7.072 -0.006 3.307 1.00 93.12 168 GLY A CA 1
ATOM 1352 C C . GLY A 1 168 ? -6.513 0.539 2.000 1.00 93.12 168 GLY A C 1
ATOM 1353 O O . GLY A 1 168 ? -7.194 1.242 1.258 1.00 93.12 168 GLY A O 1
ATOM 1354 N N . ILE A 1 169 ? -5.254 0.218 1.721 1.00 94.81 169 ILE A N 1
ATOM 1355 C CA . ILE A 1 169 ? -4.524 0.695 0.540 1.00 94.81 169 ILE A CA 1
ATOM 1356 C C . ILE A 1 169 ? -4.627 -0.274 -0.650 1.00 94.81 169 ILE A C 1
ATOM 1358 O O . ILE A 1 169 ? -4.807 -1.482 -0.459 1.00 94.81 169 ILE A O 1
ATOM 1362 N N . PRO A 1 170 ? -4.490 0.214 -1.899 1.00 94.12 170 PRO A N 1
ATOM 1363 C CA . PRO A 1 170 ? -4.391 -0.663 -3.060 1.00 94.12 170 PRO A CA 1
ATOM 1364 C C . PRO A 1 170 ? -3.082 -1.461 -3.032 1.00 94.12 170 PRO A C 1
ATOM 1366 O O . PRO A 1 170 ? -2.037 -0.918 -2.701 1.00 94.12 170 PRO A O 1
ATOM 1369 N N . LEU A 1 17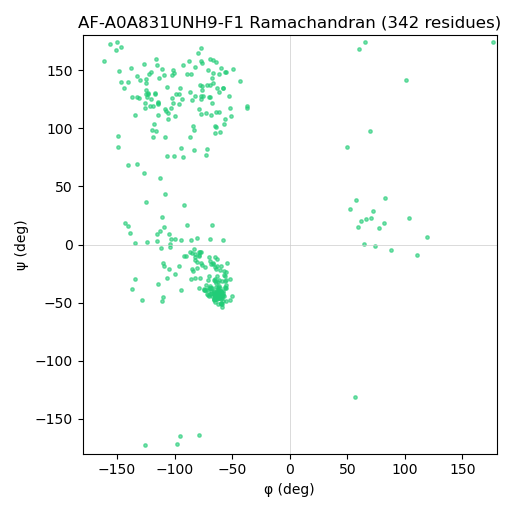1 ? -3.123 -2.719 -3.476 1.00 95.31 171 LEU A N 1
ATOM 1370 C CA . LEU A 1 171 ? -1.938 -3.504 -3.825 1.00 95.31 171 LEU A CA 1
ATOM 1371 C C . LEU A 1 171 ?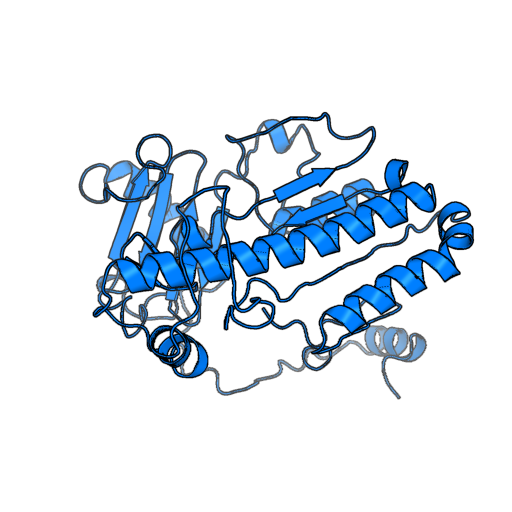 -2.191 -4.212 -5.156 1.00 95.31 171 LEU A C 1
ATOM 1373 O O . LEU A 1 171 ? -3.020 -5.116 -5.250 1.00 95.31 171 LEU A O 1
ATOM 1377 N N . VAL A 1 172 ? -1.474 -3.800 -6.198 1.00 95.75 172 VAL A N 1
ATOM 1378 C CA . VAL A 1 172 ? -1.564 -4.392 -7.535 1.00 95.75 172 VAL A CA 1
ATOM 1379 C C . VAL A 1 172 ? -0.241 -5.060 -7.869 1.00 95.75 172 VAL A C 1
ATOM 1381 O O . VAL A 1 172 ? 0.806 -4.414 -7.890 1.00 95.75 172 VAL A O 1
ATOM 1384 N N . LEU A 1 173 ? -0.306 -6.357 -8.166 1.00 95.44 173 LEU A N 1
ATOM 1385 C CA . LEU A 1 173 ? 0.842 -7.177 -8.536 1.00 95.44 173 LEU A CA 1
ATOM 1386 C C . LEU A 1 173 ? 0.689 -7.637 -9.986 1.00 95.44 173 LEU A C 1
ATOM 1388 O O . LEU A 1 173 ? -0.271 -8.325 -10.335 1.00 95.44 173 LEU A O 1
ATOM 1392 N N . ARG A 1 174 ? 1.654 -7.291 -10.837 1.00 95.38 174 ARG A N 1
ATOM 1393 C CA . ARG A 1 174 ? 1.765 -7.829 -12.196 1.00 95.38 174 ARG A CA 1
ATOM 1394 C C . ARG A 1 174 ? 3.093 -8.548 -12.332 1.00 95.38 174 ARG A C 1
ATOM 1396 O O . ARG A 1 174 ? 4.109 -7.918 -12.615 1.00 95.38 174 ARG A O 1
ATOM 1403 N N . PHE A 1 175 ? 3.050 -9.868 -12.200 1.00 95.06 175 PHE A N 1
ATOM 1404 C CA . PHE A 1 175 ? 4.206 -10.748 -12.367 1.00 95.06 175 PHE A CA 1
ATOM 1405 C C . P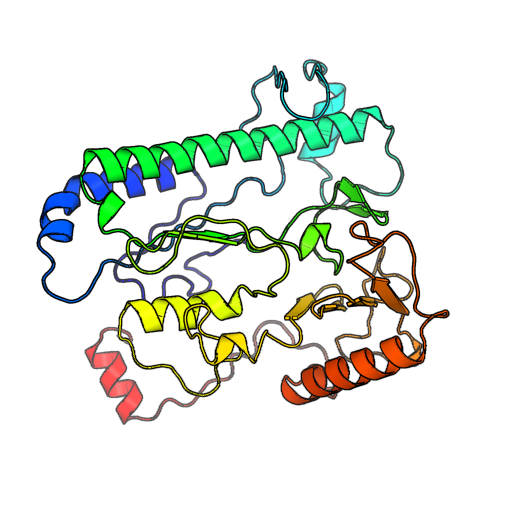HE A 1 175 ? 3.948 -11.724 -13.524 1.00 95.06 175 PHE A C 1
ATOM 1407 O O . PHE A 1 175 ? 3.303 -12.760 -13.320 1.00 95.06 175 PHE A O 1
ATOM 1414 N N . PRO A 1 176 ? 4.358 -11.378 -14.762 1.00 91.44 176 PRO A N 1
ATOM 1415 C CA . PRO A 1 176 ? 4.104 -12.197 -15.946 1.00 91.44 176 PRO A CA 1
ATOM 1416 C C . PRO A 1 176 ? 4.570 -13.642 -15.765 1.00 91.44 176 PRO A C 1
ATOM 1418 O O . PRO A 1 176 ? 5.707 -13.895 -15.383 1.00 91.44 176 PRO A O 1
ATOM 1421 N N . GLY A 1 177 ? 3.679 -14.598 -16.032 1.00 90.69 177 GLY A N 1
ATOM 1422 C CA . GLY A 1 177 ? 3.972 -16.028 -15.887 1.00 90.69 177 GLY A CA 1
ATOM 1423 C C . GLY A 1 177 ? 4.026 -16.543 -14.443 1.00 90.69 177 GLY A C 1
ATOM 1424 O O . GLY A 1 177 ? 4.207 -17.742 -14.256 1.00 90.69 177 GLY A O 1
ATOM 1425 N N . VAL A 1 178 ? 3.837 -15.676 -13.442 1.00 91.12 178 VAL A N 1
ATOM 1426 C CA . VAL A 1 178 ? 3.843 -16.045 -12.017 1.00 91.12 178 VAL A CA 1
ATOM 1427 C C . VAL A 1 178 ? 2.448 -15.931 -11.407 1.00 91.12 178 VAL A C 1
ATOM 1429 O O . VAL A 1 178 ? 1.982 -16.867 -10.765 1.00 91.12 178 VAL A O 1
ATOM 1432 N N . VAL A 1 179 ? 1.756 -14.809 -11.629 1.00 88.88 179 VAL A N 1
ATOM 1433 C CA . VAL A 1 179 ? 0.394 -14.580 -11.116 1.00 88.88 179 VAL A CA 1
ATOM 1434 C C . VAL A 1 179 ? -0.613 -14.505 -12.258 1.00 88.88 179 VAL A C 1
ATOM 1436 O O . VAL A 1 179 ? -0.323 -13.976 -13.333 1.00 88.88 179 VAL A O 1
ATOM 1439 N N . SER A 1 180 ? -1.811 -15.043 -12.028 1.00 88.88 180 SER A N 1
ATOM 1440 C CA . SER A 1 180 ? -2.918 -14.951 -12.984 1.00 88.88 180 SER A CA 1
ATOM 1441 C C . SER A 1 180 ? -3.700 -13.648 -12.787 1.00 88.88 180 SER A C 1
ATOM 1443 O O . SER A 1 180 ? -3.839 -13.201 -11.648 1.00 88.88 180 SER A O 1
ATOM 1445 N N . PRO A 1 181 ? -4.254 -13.044 -13.855 1.00 91.94 181 PRO A N 1
ATOM 1446 C CA . PRO A 1 181 ? -5.148 -11.899 -13.720 1.00 91.94 181 PRO A CA 1
ATOM 1447 C C . PRO A 1 181 ? -6.359 -12.229 -12.841 1.00 91.94 181 PRO A C 1
ATOM 1449 O O . PRO A 1 181 ? -7.007 -13.259 -13.030 1.00 91.94 181 PRO A O 1
ATOM 1452 N N . GLY A 1 182 ? -6.692 -11.335 -11.914 1.00 90.81 182 GLY A N 1
ATOM 1453 C CA . GLY A 1 182 ? -7.817 -11.506 -11.003 1.00 90.81 182 GLY A CA 1
ATOM 1454 C C . GLY A 1 182 ? -7.906 -10.371 -9.992 1.00 90.81 182 GLY A C 1
ATOM 1455 O O . GLY A 1 182 ? -7.043 -9.498 -9.945 1.00 90.81 182 GLY A O 1
ATOM 1456 N N . VAL A 1 183 ? -8.971 -10.391 -9.194 1.00 86.88 183 VAL A N 1
ATOM 1457 C CA . VAL A 1 183 ? -9.143 -9.500 -8.045 1.00 86.88 183 VAL A CA 1
ATOM 1458 C C . VAL A 1 183 ? -9.408 -10.373 -6.832 1.00 86.88 183 VAL A C 1
ATOM 1460 O O . VAL A 1 183 ? -10.380 -11.128 -6.824 1.00 86.88 183 VAL A O 1
ATOM 1463 N N . ASP A 1 184 ? -8.559 -10.245 -5.820 1.00 85.44 184 ASP A N 1
ATOM 1464 C CA . ASP A 1 184 ? -8.756 -10.848 -4.507 1.00 85.44 184 ASP A CA 1
ATOM 1465 C C . ASP A 1 184 ? -9.244 -9.764 -3.540 1.00 85.44 184 ASP A C 1
ATOM 1467 O O . ASP A 1 184 ? -8.642 -8.697 -3.443 1.00 85.44 184 ASP A O 1
ATOM 1471 N N . ARG A 1 185 ? -10.374 -10.015 -2.875 1.00 80.19 185 ARG A N 1
ATOM 1472 C CA . ARG A 1 185 ? -10.965 -9.119 -1.861 1.00 80.19 185 ARG A CA 1
ATOM 1473 C C . ARG A 1 185 ? -10.982 -9.742 -0.466 1.00 80.19 185 ARG A C 1
ATOM 1475 O O . ARG A 1 185 ? -11.562 -9.168 0.448 1.00 80.19 185 ARG A O 1
ATOM 1482 N N . THR A 1 186 ? -10.421 -10.937 -0.335 1.00 75.31 186 THR A N 1
ATOM 1483 C CA . THR A 1 186 ? -10.542 -11.792 0.848 1.00 75.31 186 THR A CA 1
ATOM 1484 C C . THR A 1 186 ? -9.211 -11.978 1.559 1.00 75.31 186 THR A C 1
ATOM 1486 O O . THR A 1 186 ? -9.181 -12.037 2.784 1.00 75.31 186 THR A O 1
ATOM 1489 N N . SER A 1 187 ? -8.105 -12.023 0.817 1.00 83.44 187 SER A N 1
ATOM 1490 C CA . SER A 1 187 ? -6.781 -12.174 1.415 1.00 83.44 187 SER A CA 1
ATOM 1491 C C . SER A 1 187 ? -6.288 -10.875 2.044 1.00 83.44 187 SER A C 1
ATOM 1493 O O . SER A 1 187 ? -6.347 -9.810 1.430 1.00 83.44 187 SER A O 1
ATOM 1495 N N . LEU A 1 188 ? -5.712 -10.980 3.243 1.00 87.19 188 LEU A N 1
ATOM 1496 C CA . LEU A 1 188 ? -4.956 -9.891 3.855 1.00 87.19 188 LEU A CA 1
ATOM 1497 C C . LEU A 1 188 ? -3.550 -9.777 3.262 1.00 87.19 188 LEU A C 1
ATOM 1499 O O . LEU A 1 188 ? -2.840 -10.777 3.112 1.00 87.19 188 LEU A O 1
ATOM 1503 N N . ALA A 1 189 ? -3.130 -8.542 3.006 1.00 90.31 189 ALA A N 1
ATOM 1504 C CA . ALA A 1 189 ? -1.773 -8.190 2.614 1.00 90.31 189 ALA A CA 1
ATOM 1505 C C . ALA A 1 189 ? -1.326 -6.925 3.355 1.00 90.31 189 ALA A C 1
ATOM 1507 O O . ALA A 1 189 ? -2.146 -6.083 3.724 1.00 90.31 189 ALA A O 1
ATOM 1508 N N . SER A 1 190 ? -0.019 -6.803 3.561 1.00 91.50 190 SER A N 1
ATOM 1509 C CA . SER A 1 190 ? 0.636 -5.642 4.161 1.00 91.50 190 SER A CA 1
ATOM 1510 C C . SER A 1 190 ? 1.757 -5.132 3.259 1.00 91.50 190 SER A C 1
ATOM 1512 O O . SER A 1 190 ? 2.369 -5.899 2.516 1.00 91.50 190 SER A O 1
ATOM 1514 N N . ASN A 1 191 ? 2.110 -3.850 3.380 1.00 93.38 191 ASN A N 1
ATOM 1515 C CA . ASN A 1 191 ? 3.318 -3.309 2.750 1.00 93.38 191 ASN A CA 1
ATOM 1516 C C . ASN A 1 191 ? 4.592 -4.065 3.183 1.00 93.38 191 ASN A C 1
ATOM 1518 O O . ASN A 1 191 ? 5.547 -4.149 2.410 1.00 93.38 191 ASN A O 1
ATOM 1522 N N . LEU A 1 192 ? 4.592 -4.686 4.372 1.00 92.00 192 LEU A N 1
ATOM 1523 C CA . LEU A 1 192 ? 5.690 -5.542 4.837 1.00 92.00 192 LEU A CA 1
ATOM 1524 C C . LEU A 1 192 ? 5.890 -6.782 3.952 1.00 92.00 192 LEU A C 1
ATOM 1526 O O . LEU A 1 192 ? 7.008 -7.281 3.851 1.00 92.00 192 LEU A O 1
ATOM 1530 N N . ASP A 1 193 ? 4.839 -7.252 3.276 1.00 93.00 193 ASP A N 1
ATOM 1531 C CA . ASP A 1 193 ? 4.864 -8.448 2.428 1.00 93.00 193 ASP A CA 1
ATOM 1532 C C . ASP A 1 193 ? 5.545 -8.195 1.072 1.00 93.00 193 ASP A C 1
ATOM 1534 O O . ASP A 1 193 ? 5.963 -9.130 0.383 1.00 93.00 193 ASP A O 1
ATOM 1538 N N . ILE A 1 194 ? 5.700 -6.927 0.673 1.00 95.00 194 ILE A N 1
ATOM 1539 C CA . ILE A 1 194 ? 6.264 -6.554 -0.630 1.00 95.00 194 ILE A CA 1
ATOM 1540 C C . ILE A 1 194 ? 7.730 -6.986 -0.727 1.00 95.00 194 ILE A C 1
ATOM 1542 O O . ILE A 1 194 ? 8.117 -7.639 -1.696 1.00 95.00 194 ILE A O 1
ATOM 1546 N N . MET A 1 195 ? 8.545 -6.669 0.283 1.00 93.81 195 MET A N 1
ATOM 1547 C CA . MET A 1 195 ? 9.976 -6.991 0.286 1.00 93.81 195 MET A CA 1
ATOM 1548 C C . MET A 1 195 ? 10.257 -8.503 0.159 1.00 93.81 195 MET A C 1
ATOM 1550 O O . MET A 1 195 ? 10.974 -8.883 -0.772 1.00 93.81 195 MET A O 1
ATOM 1554 N N . PRO A 1 196 ? 9.700 -9.393 1.007 1.00 93.81 196 PRO A N 1
ATOM 1555 C CA . PRO A 1 196 ? 9.915 -10.835 0.866 1.00 93.81 196 PRO A CA 1
ATOM 1556 C C . PRO A 1 196 ? 9.333 -11.387 -0.439 1.00 93.81 196 PRO A C 1
ATOM 1558 O O . PRO A 1 196 ? 9.916 -12.286 -1.041 1.00 93.81 196 PRO A O 1
ATOM 1561 N N . THR A 1 197 ? 8.229 -10.830 -0.939 1.00 94.00 197 THR A N 1
ATOM 1562 C CA . THR A 1 197 ? 7.681 -11.237 -2.241 1.00 94.00 197 THR A CA 1
ATOM 1563 C C . THR A 1 197 ? 8.653 -10.929 -3.386 1.00 94.00 197 THR A C 1
ATOM 1565 O O . THR A 1 197 ? 8.938 -11.792 -4.220 1.00 94.00 197 THR A O 1
ATOM 1568 N N . LEU A 1 198 ? 9.222 -9.721 -3.407 1.00 94.00 198 LEU A N 1
ATOM 1569 C CA . LEU A 1 198 ? 10.180 -9.306 -4.433 1.00 94.00 198 LEU A CA 1
ATOM 1570 C C . LEU A 1 198 ? 11.513 -10.057 -4.335 1.00 94.00 198 LEU A C 1
ATOM 1572 O O . LEU A 1 198 ? 12.049 -10.467 -5.365 1.00 94.00 198 LEU A O 1
ATOM 1576 N N . LEU A 1 199 ? 12.029 -10.301 -3.125 1.00 92.31 199 LEU A N 1
ATOM 1577 C CA . LEU A 1 199 ? 13.234 -11.120 -2.950 1.00 92.31 199 LEU A CA 1
ATOM 1578 C C . LEU A 1 199 ? 13.023 -12.548 -3.456 1.00 92.31 199 LEU A C 1
ATOM 1580 O O . LEU A 1 199 ? 13.914 -13.097 -4.104 1.00 92.31 199 LEU A O 1
ATOM 1584 N N . SER A 1 200 ? 11.843 -13.132 -3.226 1.00 91.25 200 SER A N 1
ATOM 1585 C CA . SER A 1 200 ? 11.535 -14.475 -3.717 1.00 91.25 200 SER A CA 1
ATOM 1586 C C . SER A 1 200 ? 11.530 -14.522 -5.243 1.00 91.25 200 SER A C 1
ATOM 1588 O O . SER A 1 200 ? 12.061 -15.473 -5.813 1.00 91.25 200 SER A O 1
ATOM 1590 N N . LEU A 1 201 ? 10.972 -13.503 -5.905 1.00 90.75 201 LEU A N 1
ATOM 1591 C CA . LEU A 1 201 ? 11.000 -13.381 -7.367 1.00 90.75 201 LEU A CA 1
ATOM 1592 C C . LEU A 1 201 ? 12.417 -13.207 -7.915 1.00 90.75 201 LEU A C 1
ATOM 1594 O O . LEU A 1 201 ? 12.733 -13.722 -8.985 1.00 90.75 201 LEU A O 1
ATOM 1598 N N . ALA A 1 202 ? 13.266 -12.485 -7.187 1.00 89.88 202 ALA A N 1
ATOM 1599 C CA . ALA A 1 202 ? 14.654 -12.253 -7.566 1.00 89.88 202 ALA A CA 1
ATOM 1600 C C . ALA A 1 202 ? 15.578 -13.452 -7.271 1.00 89.88 202 ALA A C 1
ATOM 1602 O O . ALA A 1 202 ? 16.755 -13.408 -7.627 1.00 89.88 202 ALA A O 1
ATOM 1603 N N . GLY A 1 203 ? 15.083 -14.506 -6.607 1.00 88.56 203 GLY A N 1
ATOM 1604 C CA . GLY A 1 203 ? 15.914 -15.611 -6.118 1.00 88.56 203 GLY A CA 1
ATOM 1605 C C . GLY A 1 203 ? 16.895 -15.189 -5.015 1.00 88.56 203 GLY A C 1
ATOM 1606 O O . GLY A 1 203 ? 17.925 -15.835 -4.826 1.00 88.56 203 GLY A O 1
ATOM 1607 N N . GLY A 1 204 ? 16.604 -14.086 -4.321 1.00 87.06 204 GLY A N 1
ATOM 1608 C CA . GLY A 1 204 ? 17.409 -13.560 -3.225 1.00 87.06 204 GLY A CA 1
ATOM 1609 C C . GLY A 1 204 ? 17.226 -14.352 -1.929 1.00 87.06 204 GLY A C 1
ATOM 1610 O O . GLY A 1 204 ? 16.204 -15.001 -1.709 1.00 87.06 204 GLY A O 1
ATOM 1611 N N . ALA A 1 205 ? 18.223 -14.281 -1.046 1.00 88.69 205 ALA A N 1
ATOM 1612 C CA . ALA A 1 205 ? 18.121 -14.851 0.293 1.00 88.69 205 ALA A CA 1
ATOM 1613 C C . ALA A 1 205 ? 17.176 -14.011 1.163 1.00 88.69 205 ALA A C 1
ATOM 1615 O O . ALA A 1 205 ? 17.266 -12.785 1.149 1.00 88.69 205 ALA A O 1
ATOM 1616 N N . MET A 1 206 ? 16.312 -14.664 1.944 1.00 90.75 206 MET A N 1
ATOM 1617 C CA . MET A 1 206 ? 15.477 -13.977 2.933 1.00 90.75 206 MET A CA 1
ATOM 1618 C C . MET A 1 206 ? 16.307 -13.619 4.167 1.00 90.75 206 MET A C 1
ATOM 1620 O O . MET A 1 206 ? 16.899 -14.520 4.765 1.00 90.75 206 MET A O 1
ATOM 1624 N N . PRO A 1 207 ? 16.340 -12.340 4.578 1.00 89.06 207 PRO A N 1
ATOM 1625 C CA . PRO A 1 207 ? 16.805 -11.966 5.905 1.00 89.06 207 PRO A CA 1
ATOM 1626 C C . PRO A 1 207 ? 16.037 -12.704 7.008 1.00 89.06 207 PRO A C 1
ATOM 1628 O O . PRO A 1 207 ? 14.849 -12.999 6.873 1.00 89.06 207 PRO A O 1
ATOM 1631 N N . GLU A 1 208 ? 16.709 -12.977 8.123 1.00 87.12 208 GLU A N 1
ATOM 1632 C CA . GLU A 1 208 ? 16.041 -13.469 9.328 1.00 87.12 208 GLU A CA 1
ATOM 1633 C C . GLU A 1 208 ? 15.199 -12.357 9.974 1.00 87.12 208 GLU A C 1
ATOM 1635 O O . GLU A 1 208 ? 15.540 -11.176 9.893 1.00 87.12 208 GLU A O 1
ATOM 1640 N N . GLY A 1 209 ? 14.107 -12.734 10.643 1.00 84.62 209 GLY A N 1
ATOM 1641 C CA . GLY A 1 209 ? 13.298 -11.805 11.440 1.00 84.62 209 GLY A CA 1
ATOM 1642 C C . GLY A 1 209 ? 12.354 -10.892 10.651 1.00 84.62 209 GLY A C 1
ATOM 1643 O O . GLY A 1 209 ? 11.846 -9.930 11.223 1.00 84.62 209 GLY A O 1
ATOM 1644 N N . LEU A 1 210 ? 12.100 -11.169 9.368 1.00 86.50 210 LEU A N 1
ATOM 1645 C CA . LEU A 1 210 ? 11.068 -10.455 8.611 1.00 86.50 210 LEU A CA 1
ATOM 1646 C C . LEU A 1 210 ? 9.678 -10.694 9.211 1.00 86.50 210 LEU A C 1
ATOM 1648 O O . LEU A 1 210 ? 9.301 -11.830 9.492 1.00 86.50 210 LEU A O 1
ATOM 1652 N N . GLU A 1 211 ? 8.905 -9.620 9.350 1.00 85.44 211 GLU A N 1
ATOM 1653 C CA . GLU A 1 211 ? 7.499 -9.690 9.767 1.00 85.44 211 GLU A CA 1
ATOM 1654 C C . GLU A 1 211 ? 6.551 -9.929 8.588 1.00 85.44 211 GLU A C 1
ATOM 1656 O O . GLU A 1 211 ? 5.494 -10.535 8.750 1.00 85.44 211 GLU A O 1
ATOM 1661 N N . GLY A 1 212 ? 6.928 -9.448 7.401 1.00 87.62 212 GLY A N 1
ATOM 1662 C CA . GLY A 1 212 ? 6.177 -9.677 6.175 1.00 87.62 212 GLY A CA 1
ATOM 1663 C C . GLY A 1 212 ? 6.382 -11.079 5.613 1.00 87.62 212 GLY A C 1
ATOM 1664 O O . GLY A 1 212 ? 7.404 -11.729 5.851 1.00 87.62 212 GLY A O 1
ATOM 1665 N N . ARG A 1 213 ? 5.426 -11.525 4.800 1.00 86.94 213 ARG A N 1
ATOM 1666 C CA . ARG A 1 213 ? 5.426 -12.846 4.158 1.00 86.94 213 ARG A CA 1
ATOM 1667 C C . ARG A 1 213 ? 5.531 -12.754 2.640 1.00 86.94 213 ARG A C 1
ATOM 1669 O O . ARG A 1 213 ? 5.119 -11.781 2.020 1.00 86.94 213 ARG A O 1
ATOM 1676 N N . ASN A 1 214 ? 6.045 -13.812 2.025 1.00 89.94 214 ASN A N 1
ATOM 1677 C CA . ASN A 1 214 ? 6.024 -13.955 0.574 1.00 89.94 214 ASN A CA 1
ATOM 1678 C C . ASN A 1 214 ? 4.599 -14.277 0.090 1.00 89.94 214 ASN A C 1
ATOM 1680 O O . ASN A 1 214 ? 4.094 -15.370 0.344 1.00 89.94 214 ASN A O 1
ATOM 1684 N N . LEU A 1 215 ? 3.972 -13.358 -0.646 1.00 89.25 215 LEU A N 1
ATOM 1685 C CA . LEU A 1 215 ? 2.607 -13.514 -1.168 1.00 89.25 215 LEU A CA 1
ATOM 1686 C C . LEU A 1 215 ? 2.489 -14.579 -2.268 1.00 89.25 215 LEU A C 1
ATOM 1688 O O . LEU A 1 215 ? 1.380 -14.979 -2.617 1.00 89.25 215 LEU A O 1
ATOM 1692 N N . LEU A 1 216 ? 3.612 -15.032 -2.829 1.00 86.25 216 LEU A N 1
ATOM 1693 C CA . LEU A 1 216 ? 3.646 -16.053 -3.879 1.00 86.25 216 LEU A CA 1
ATOM 1694 C C . LEU A 1 216 ? 3.791 -17.468 -3.338 1.00 86.25 216 LEU A C 1
ATOM 1696 O O . LEU A 1 216 ? 3.683 -18.418 -4.110 1.00 86.25 216 LEU A O 1
ATOM 1700 N N . ASP A 1 217 ? 4.066 -17.622 -2.046 1.00 80.94 217 ASP A N 1
ATOM 1701 C CA . ASP A 1 217 ? 4.235 -18.934 -1.449 1.00 80.94 217 ASP A CA 1
ATOM 1702 C C . ASP A 1 217 ? 2.856 -19.590 -1.232 1.00 80.94 217 ASP A C 1
ATOM 1704 O O . ASP A 1 217 ? 2.085 -19.143 -0.381 1.00 80.94 217 ASP A O 1
ATOM 1708 N N . PRO A 1 218 ? 2.505 -20.668 -1.956 1.00 61.28 218 PRO A N 1
ATOM 1709 C CA . PRO A 1 218 ? 1.237 -21.362 -1.755 1.00 61.28 218 PRO A CA 1
ATOM 1710 C C . PRO A 1 218 ? 1.178 -22.084 -0.402 1.00 61.28 218 PRO A C 1
ATOM 1712 O O . PRO A 1 218 ? 0.093 -22.408 0.071 1.00 61.28 218 PRO A O 1
ATOM 1715 N N . THR A 1 219 ? 2.306 -22.313 0.277 1.00 59.31 219 THR A N 1
ATOM 1716 C CA . THR A 1 219 ? 2.290 -22.787 1.670 1.00 59.31 219 THR A CA 1
ATOM 1717 C C . THR A 1 219 ? 1.886 -21.674 2.643 1.00 59.31 219 THR A C 1
ATOM 1719 O O . THR A 1 219 ? 1.331 -21.962 3.704 1.00 59.31 219 THR A O 1
ATOM 1722 N N . ALA A 1 220 ? 2.000 -20.406 2.226 1.00 54.03 220 ALA A N 1
ATOM 1723 C CA . ALA A 1 220 ? 1.321 -19.276 2.854 1.00 54.03 220 ALA A CA 1
ATOM 1724 C C . ALA A 1 220 ? -0.169 -19.163 2.453 1.00 5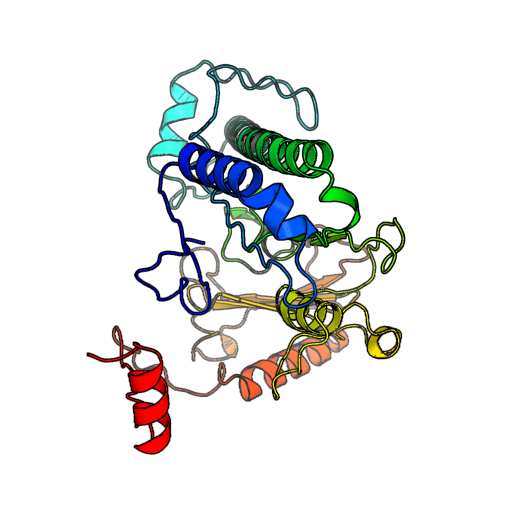4.03 220 ALA A C 1
ATOM 1726 O O . ALA A 1 220 ? -0.894 -18.386 3.066 1.00 54.03 220 ALA A O 1
ATOM 1727 N N . GLN A 1 221 ? -0.687 -19.969 1.510 1.00 42.22 221 GLN A N 1
ATOM 1728 C CA . GLN A 1 221 ? -2.137 -20.079 1.237 1.00 42.22 221 GLN A CA 1
ATOM 1729 C C . GLN A 1 221 ? -2.890 -20.993 2.227 1.00 42.22 221 GLN A C 1
ATOM 1731 O O . GLN A 1 221 ? -4.090 -21.204 2.086 1.00 42.22 221 GLN A O 1
ATOM 1736 N N . GLY A 1 222 ? -2.223 -21.493 3.272 1.00 38.34 222 GLY A N 1
ATOM 1737 C CA . GLY A 1 222 ? -2.864 -21.998 4.499 1.00 38.34 222 GLY A CA 1
ATOM 1738 C C . GLY A 1 222 ? -2.597 -21.121 5.729 1.00 38.34 222 GLY A C 1
ATOM 1739 O O . GLY A 1 222 ? -3.107 -21.399 6.812 1.00 38.34 222 GLY A O 1
ATOM 1740 N N . VAL A 1 223 ? -1.784 -20.075 5.555 1.00 43.06 223 VAL A N 1
ATOM 1741 C CA . VAL A 1 223 ? -1.432 -19.072 6.559 1.00 43.06 223 VAL A CA 1
ATOM 1742 C C . VAL A 1 223 ? -1.584 -17.715 5.882 1.00 43.06 223 VAL A C 1
ATOM 1744 O O . VAL A 1 223 ? -0.604 -17.022 5.595 1.00 43.06 223 VAL A O 1
ATOM 1747 N N . THR A 1 224 ? -2.833 -17.334 5.588 1.00 49.62 224 THR A N 1
ATOM 1748 C CA . THR A 1 224 ? -3.193 -15.914 5.505 1.00 49.62 224 THR A CA 1
ATOM 1749 C C . THR A 1 224 ? -2.530 -15.214 6.682 1.00 49.62 224 THR A C 1
ATOM 1751 O O . THR A 1 224 ? -2.425 -15.800 7.765 1.00 49.62 224 THR A O 1
ATOM 1754 N N . ALA A 1 225 ? -2.013 -13.998 6.486 1.00 55.12 225 ALA A N 1
ATOM 1755 C CA . ALA A 1 225 ? -1.632 -13.193 7.634 1.00 55.12 225 ALA A CA 1
ATOM 1756 C C . ALA A 1 225 ? -2.866 -13.200 8.537 1.00 55.12 225 ALA A C 1
ATOM 1758 O O . ALA A 1 225 ? -3.911 -12.699 8.130 1.00 55.12 225 ALA A O 1
ATOM 1759 N N . GLN A 1 226 ? -2.793 -13.875 9.693 1.00 70.44 226 GLN A N 1
ATOM 1760 C CA . GLN A 1 226 ? -3.969 -14.024 10.555 1.00 70.44 226 GLN A CA 1
ATOM 1761 C C . GLN A 1 226 ? -4.479 -12.646 10.974 1.00 70.44 226 GLN A C 1
ATOM 1763 O O . GLN A 1 226 ? -5.610 -12.517 11.430 1.00 70.44 226 GLN A O 1
ATOM 1768 N N . TYR A 1 227 ? -3.611 -11.642 10.848 1.00 85.75 227 TYR A N 1
ATOM 1769 C CA . TYR A 1 227 ? -3.899 -10.246 11.019 1.00 85.75 227 TYR A CA 1
ATOM 1770 C C . TYR A 1 227 ? -2.822 -9.370 10.356 1.00 85.75 227 TYR A C 1
ATOM 1772 O O . TYR A 1 227 ? -1.682 -9.799 10.175 1.00 85.75 227 TYR A O 1
ATOM 1780 N N . GLY A 1 228 ? -3.175 -8.128 10.038 1.00 89.06 228 GLY A N 1
ATOM 1781 C CA . GLY A 1 228 ? -2.260 -7.021 9.763 1.00 89.06 228 GLY A CA 1
ATOM 1782 C C . GLY A 1 228 ? -2.342 -5.973 10.873 1.00 89.06 228 GLY A C 1
ATOM 1783 O O . GLY A 1 228 ? -3.385 -5.836 11.518 1.00 89.06 228 GLY A O 1
ATOM 1784 N N . ILE A 1 229 ? -1.245 -5.249 11.107 1.00 90.69 229 ILE A N 1
ATOM 1785 C CA . ILE A 1 229 ? -1.169 -4.179 12.109 1.00 90.69 229 ILE A CA 1
ATOM 1786 C C . ILE A 1 229 ? -0.705 -2.882 11.453 1.00 90.69 229 ILE A C 1
ATOM 1788 O O . ILE A 1 229 ? 0.190 -2.894 10.610 1.00 90.69 229 ILE A O 1
ATOM 1792 N N . SER A 1 230 ? -1.324 -1.775 11.856 1.00 90.44 230 SER A N 1
ATOM 1793 C CA . SER A 1 230 ? -0.923 -0.416 11.495 1.00 90.44 230 SER A CA 1
ATOM 1794 C C . SER A 1 230 ? -0.715 0.411 12.757 1.00 90.44 230 SER A C 1
ATOM 1796 O O . SER A 1 230 ? -1.468 0.283 13.727 1.00 90.44 230 SER A O 1
ATOM 1798 N N . GLU A 1 231 ? 0.300 1.271 12.727 1.00 86.94 231 GLU A N 1
ATOM 1799 C CA . GLU A 1 231 ? 0.725 2.081 13.862 1.00 86.94 231 GLU A CA 1
ATOM 1800 C C . GLU A 1 231 ? 0.922 3.532 13.427 1.00 86.94 231 GLU A C 1
ATOM 1802 O O . GLU A 1 231 ? 1.703 3.823 12.523 1.00 86.94 231 GLU A O 1
ATOM 1807 N N . ASP A 1 232 ? 0.286 4.456 14.137 1.00 80.25 232 ASP A N 1
ATOM 1808 C CA . ASP A 1 232 ? 0.696 5.850 14.172 1.00 80.25 232 ASP A CA 1
ATOM 1809 C C . ASP A 1 232 ? 1.120 6.181 15.593 1.00 80.25 232 ASP A C 1
ATOM 1811 O O . ASP A 1 232 ? 0.313 6.496 16.465 1.00 80.25 232 ASP A O 1
ATOM 1815 N N . ARG A 1 233 ? 2.426 6.128 15.829 1.00 72.50 233 ARG A N 1
ATOM 1816 C CA . ARG A 1 233 ? 2.986 6.428 17.146 1.00 72.50 233 ARG A CA 1
ATOM 1817 C C . ARG A 1 233 ? 2.872 7.903 17.498 1.00 72.50 233 ARG A C 1
ATOM 1819 O O . ARG A 1 233 ? 2.818 8.228 18.674 1.00 72.50 233 ARG A O 1
ATOM 1826 N N . ARG A 1 234 ? 2.831 8.803 16.517 1.00 70.94 234 ARG A N 1
ATOM 1827 C CA . ARG A 1 234 ? 2.787 10.244 16.777 1.00 70.94 234 ARG A CA 1
ATOM 1828 C C . ARG A 1 234 ? 1.432 10.661 17.331 1.00 70.94 234 ARG A C 1
ATOM 1830 O O . ARG A 1 234 ? 1.391 11.451 18.270 1.00 70.94 234 ARG A O 1
ATOM 1837 N N . HIS A 1 235 ? 0.358 10.130 16.757 1.00 70.56 235 HIS A N 1
ATOM 1838 C CA . HIS A 1 235 ? -1.014 10.430 17.175 1.00 70.56 235 HIS A CA 1
ATOM 1839 C C . HIS A 1 235 ? -1.678 9.250 17.880 1.00 70.56 235 HIS A C 1
ATOM 1841 O O . HIS A 1 235 ? -2.894 9.253 18.024 1.00 70.56 235 HIS A O 1
ATOM 1847 N N . GLY A 1 236 ? -0.873 8.265 18.290 1.00 74.56 236 GLY A N 1
ATOM 1848 C CA . GLY A 1 236 ? -1.176 7.098 19.116 1.00 74.56 236 GLY A CA 1
ATOM 1849 C C . GLY A 1 236 ? -2.206 6.099 18.567 1.00 74.56 236 GLY A C 1
ATOM 1850 O O . GLY A 1 236 ? -2.769 5.310 19.321 1.00 74.56 236 GLY A O 1
ATOM 1851 N N . TRP A 1 237 ? -2.478 6.083 17.269 1.00 82.94 237 TRP A N 1
ATOM 1852 C CA . TRP A 1 237 ? -3.385 5.077 16.722 1.00 82.94 237 TRP A CA 1
ATOM 1853 C C . TRP A 1 237 ? -2.697 3.721 16.611 1.00 82.94 237 TRP A C 1
ATOM 1855 O O . TRP A 1 237 ? -1.597 3.609 16.069 1.00 82.94 237 TRP A O 1
ATOM 1865 N N . LEU A 1 238 ? -3.383 2.678 17.068 1.00 87.81 238 LEU A N 1
ATOM 1866 C CA . LEU A 1 238 ? -3.039 1.298 16.739 1.00 87.81 238 LEU A CA 1
ATOM 1867 C C . LEU A 1 238 ? -4.240 0.643 16.083 1.00 87.81 238 LEU A C 1
ATOM 1869 O O . LEU A 1 238 ? -5.400 0.956 16.366 1.00 87.81 238 LEU A O 1
ATOM 1873 N N . THR A 1 239 ? -3.973 -0.256 15.155 1.00 92.12 239 THR A N 1
ATOM 1874 C CA . THR A 1 239 ? -5.019 -0.972 14.441 1.00 92.12 239 THR A CA 1
ATOM 1875 C C . THR A 1 239 ? -4.562 -2.384 14.181 1.00 92.12 239 THR A C 1
ATOM 1877 O O . THR A 1 239 ? -3.435 -2.595 13.749 1.00 92.12 239 THR A O 1
ATOM 1880 N N . MET A 1 240 ? -5.452 -3.335 14.432 1.00 93.31 240 MET A N 1
ATOM 1881 C CA . MET A 1 240 ? -5.281 -4.732 14.072 1.00 93.31 240 MET A CA 1
ATOM 1882 C C . MET A 1 240 ? -6.480 -5.159 13.238 1.00 93.31 240 MET A C 1
ATOM 1884 O O . MET A 1 240 ? -7.622 -4.968 13.650 1.00 93.31 240 MET A O 1
ATOM 1888 N N . ARG A 1 241 ? -6.228 -5.765 12.086 1.00 92.81 241 ARG A N 1
ATOM 1889 C CA . ARG A 1 241 ? -7.265 -6.288 11.196 1.00 92.81 241 ARG A CA 1
ATOM 1890 C C . ARG A 1 241 ? -7.006 -7.758 10.933 1.00 92.81 241 ARG A C 1
ATOM 1892 O O . ARG A 1 241 ? -5.905 -8.076 10.510 1.00 92.81 241 ARG A O 1
ATOM 1899 N N . ASP A 1 242 ? -7.992 -8.620 11.147 1.00 91.00 242 ASP A N 1
ATOM 1900 C CA . ASP A 1 242 ? -8.006 -9.979 10.596 1.00 91.00 242 ASP A CA 1
ATOM 1901 C C . ASP A 1 242 ? -8.859 -10.039 9.310 1.00 91.00 242 ASP A C 1
ATOM 1903 O O . ASP A 1 242 ? -9.230 -9.005 8.750 1.00 91.00 242 ASP A O 1
ATOM 1907 N N . GLU A 1 243 ? -9.118 -11.237 8.781 1.00 88.56 243 GLU A N 1
ATOM 1908 C CA . GLU A 1 243 ? -9.876 -11.421 7.532 1.00 88.56 243 GLU A CA 1
ATOM 1909 C C . GLU A 1 243 ? -11.284 -10.801 7.567 1.00 88.56 243 GLU A C 1
ATOM 1911 O O . GLU A 1 243 ? -11.845 -10.495 6.515 1.00 88.56 243 GLU A O 1
ATOM 1916 N N . ARG A 1 244 ? -11.855 -10.595 8.759 1.00 92.19 244 ARG A N 1
ATOM 1917 C CA . ARG A 1 244 ? -13.225 -10.110 8.939 1.00 92.19 244 ARG A CA 1
ATOM 1918 C C . ARG A 1 244 ? -13.323 -8.910 9.866 1.00 92.19 244 ARG A C 1
ATOM 1920 O O . ARG A 1 244 ? -14.032 -7.954 9.563 1.00 92.19 244 ARG A O 1
ATOM 1927 N N . TYR A 1 245 ? -12.686 -8.979 11.024 1.00 95.69 245 TYR A N 1
ATOM 1928 C CA . TYR A 1 245 ? -12.817 -7.989 12.074 1.00 95.69 245 TYR A CA 1
ATOM 1929 C C . TYR A 1 245 ? -11.639 -7.036 12.093 1.00 95.69 245 TYR A C 1
ATOM 1931 O O . TYR A 1 245 ? -10.494 -7.382 11.792 1.00 95.69 245 TYR A O 1
ATOM 1939 N N . LYS A 1 246 ? -11.932 -5.820 12.537 1.00 96.44 246 LYS A N 1
ATOM 1940 C CA . LYS A 1 246 ? -10.935 -4.789 12.746 1.00 96.44 246 LYS A CA 1
ATOM 1941 C C . LYS A 1 246 ? -11.089 -4.155 14.111 1.00 96.44 246 LYS A C 1
ATOM 1943 O O . LYS A 1 246 ? -12.163 -3.686 14.479 1.00 96.44 246 LYS A O 1
ATOM 1948 N N . LEU A 1 247 ? -9.991 -4.153 14.851 1.00 96.19 247 LEU A N 1
ATOM 1949 C CA . LEU A 1 247 ? -9.840 -3.512 16.140 1.00 96.19 247 LEU A CA 1
ATOM 1950 C C . LEU A 1 247 ? -9.057 -2.216 15.952 1.00 96.19 247 LEU A C 1
ATOM 1952 O O . LEU A 1 247 ? -7.887 -2.246 15.570 1.00 96.19 247 LEU A O 1
ATOM 1956 N N . ILE A 1 248 ? -9.696 -1.095 16.264 1.00 93.19 248 ILE A N 1
ATOM 1957 C CA . ILE A 1 248 ? -9.067 0.222 16.309 1.00 93.19 248 ILE A CA 1
ATOM 1958 C C . ILE A 1 248 ? -8.897 0.640 17.765 1.00 93.19 248 ILE A C 1
ATOM 1960 O O . ILE A 1 248 ? -9.798 0.507 18.597 1.00 93.19 248 ILE A O 1
ATOM 1964 N N . VAL A 1 249 ? -7.715 1.165 18.045 1.00 88.62 249 VAL A N 1
ATOM 1965 C CA . VAL A 1 249 ? -7.248 1.595 19.351 1.00 88.62 249 VAL A CA 1
ATOM 1966 C C . VAL A 1 249 ? -6.886 3.071 19.256 1.00 88.62 249 VAL A C 1
ATOM 1968 O O . VAL A 1 249 ? -6.035 3.462 18.456 1.00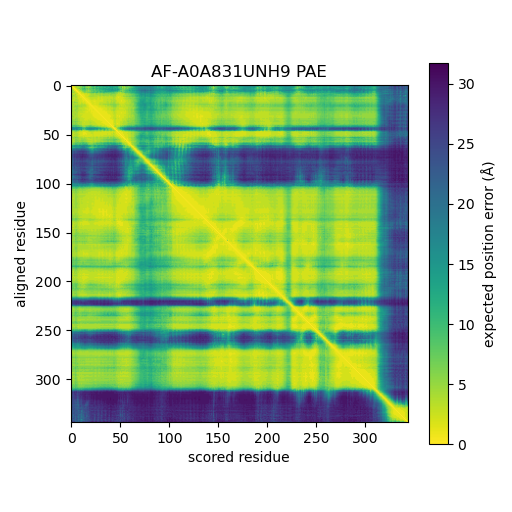 88.62 249 VAL A O 1
ATOM 1971 N N . SER A 1 250 ? -7.575 3.895 20.047 1.00 82.00 250 SER A N 1
ATOM 1972 C CA . SER A 1 250 ? -7.400 5.348 20.055 1.00 82.00 250 SER A CA 1
ATOM 1973 C C . SER A 1 250 ? -7.606 5.943 21.447 1.00 82.00 250 SER A C 1
ATOM 1975 O O . SER A 1 250 ? -8.130 5.295 22.353 1.00 82.00 250 SER A O 1
ATOM 1977 N N . GLY A 1 251 ? -7.279 7.222 21.623 1.00 73.06 251 GLY A N 1
ATOM 1978 C CA . GLY A 1 251 ? -7.545 7.947 22.870 1.00 73.06 251 GLY A CA 1
ATOM 1979 C C . GLY A 1 251 ? -8.982 8.415 22.969 1.00 73.06 251 GLY A C 1
ATOM 1980 O O . GLY A 1 251 ? -9.677 8.496 21.954 1.00 73.06 251 GLY A O 1
ATOM 1981 N N . ALA A 1 252 ? -9.401 8.792 24.178 1.00 63.66 252 ALA A N 1
ATOM 1982 C CA . ALA A 1 252 ? -10.686 9.460 24.394 1.00 63.66 252 ALA A CA 1
ATOM 1983 C C . ALA A 1 252 ? -10.814 10.748 23.552 1.00 63.66 252 ALA A C 1
ATOM 1985 O O . ALA A 1 252 ? -11.872 11.011 22.983 1.00 63.66 252 ALA A O 1
ATOM 1986 N N . ASN A 1 253 ? -9.706 11.484 23.389 1.00 59.09 253 ASN A N 1
ATOM 1987 C CA . ASN A 1 253 ? -9.609 12.705 22.582 1.00 59.09 253 ASN A CA 1
ATOM 1988 C C . ASN A 1 253 ? -8.806 12.491 21.289 1.00 59.09 253 ASN A C 1
ATOM 1990 O O . ASN A 1 253 ? -8.000 13.336 20.901 1.00 59.09 253 ASN A O 1
ATOM 1994 N N . ALA A 1 254 ? -9.036 11.373 20.592 1.00 52.88 254 ALA A N 1
ATOM 1995 C CA . ALA A 1 254 ? -8.383 11.082 19.309 1.00 52.88 254 ALA A CA 1
ATOM 1996 C C . ALA A 1 254 ? -8.555 12.197 18.245 1.00 52.88 254 ALA A C 1
ATOM 1998 O O . ALA A 1 254 ? -7.812 12.238 17.275 1.00 52.88 254 ALA A O 1
ATOM 1999 N N . TRP A 1 255 ? -9.510 13.109 18.461 1.00 52.34 255 TRP A N 1
ATOM 2000 C CA . TRP A 1 255 ? -9.846 14.261 17.622 1.00 52.34 255 TRP A CA 1
ATOM 2001 C C . TRP A 1 255 ? -8.950 15.498 17.794 1.00 52.34 255 TRP A C 1
ATOM 2003 O O . TRP A 1 255 ? -8.982 16.369 16.931 1.00 52.34 255 TRP A O 1
ATOM 2013 N N . THR A 1 256 ? -8.219 15.630 18.908 1.00 50.19 256 THR A N 1
ATOM 2014 C CA . THR A 1 256 ? -7.411 16.834 19.205 1.00 50.19 256 THR A CA 1
ATOM 2015 C C . THR A 1 256 ? -6.008 16.529 19.712 1.00 50.19 256 THR A C 1
ATOM 2017 O O . THR A 1 256 ? -5.107 17.314 19.439 1.00 50.19 256 THR A O 1
ATOM 2020 N N . ASP A 1 257 ? -5.800 15.402 20.403 1.00 45.62 257 ASP A N 1
ATOM 2021 C CA . ASP A 1 257 ? -4.560 15.171 21.162 1.00 45.62 257 ASP A CA 1
ATOM 2022 C C . ASP A 1 257 ? -3.942 13.770 20.973 1.00 45.62 257 ASP A C 1
ATOM 2024 O O . ASP A 1 257 ? -2.916 13.471 21.583 1.00 45.62 257 ASP A O 1
ATOM 2028 N N . GLY A 1 258 ? -4.540 12.903 20.139 1.00 48.59 258 GLY A N 1
ATOM 2029 C CA . GLY A 1 258 ? -4.183 11.474 20.075 1.00 48.59 258 GLY A CA 1
ATOM 2030 C C . GLY A 1 258 ? -4.409 10.757 21.426 1.00 48.59 258 GLY A C 1
ATOM 2031 O O . GLY A 1 258 ? -4.684 11.392 22.445 1.00 48.59 258 GLY A O 1
ATOM 2032 N N . PRO A 1 259 ? -4.363 9.420 21.525 1.00 46.47 259 PRO A N 1
ATOM 2033 C CA . PRO A 1 259 ? -4.129 8.790 22.813 1.00 46.47 259 PRO A CA 1
ATOM 2034 C C . PRO A 1 259 ? -2.700 9.034 23.290 1.00 46.47 259 PRO A C 1
ATOM 2036 O O . PRO A 1 259 ? -1.733 8.773 22.578 1.00 46.47 259 PRO A O 1
ATOM 2039 N N . GLN A 1 260 ? -2.564 9.344 24.577 1.00 51.62 260 GLN A N 1
ATOM 2040 C CA . GLN A 1 260 ? -1.325 9.067 25.312 1.00 51.62 260 GLN A CA 1
ATOM 2041 C C . GLN A 1 260 ? -1.046 7.550 25.396 1.00 51.62 260 GLN A C 1
ATOM 2043 O O . GLN A 1 260 ? 0.094 7.109 25.558 1.00 51.62 260 GLN A O 1
ATOM 2048 N N . TRP A 1 261 ? -2.074 6.717 25.223 1.00 53.91 261 TRP A N 1
ATOM 2049 C CA . TRP A 1 261 ? -1.950 5.266 25.130 1.00 53.91 261 TRP A CA 1
ATOM 2050 C C . TRP A 1 261 ? -1.809 4.780 23.657 1.00 53.91 261 TRP A C 1
ATOM 2052 O O . TRP A 1 261 ? -2.696 4.258 23.002 1.00 53.91 261 TRP A O 1
ATOM 2062 N N . ALA A 1 262 ? -0.624 4.985 23.108 1.00 51.31 262 ALA A N 1
ATOM 2063 C CA . ALA A 1 262 ? 0.144 3.935 22.425 1.00 51.31 262 ALA A CA 1
ATOM 2064 C C . ALA A 1 262 ? 1.635 4.054 22.808 1.00 51.31 262 ALA A C 1
ATOM 2066 O O . ALA A 1 262 ? 2.499 3.430 22.207 1.00 51.31 262 ALA A O 1
ATOM 2067 N N . LEU A 1 263 ? 1.941 4.904 23.802 1.00 53.12 263 LEU A N 1
ATOM 2068 C CA . LEU A 1 263 ? 3.283 5.382 24.132 1.00 53.12 263 LEU A CA 1
ATOM 2069 C C . LEU A 1 263 ? 3.536 5.484 25.650 1.00 53.12 263 LEU A C 1
ATOM 2071 O O . LEU A 1 263 ? 4.491 6.134 26.070 1.00 53.12 263 LEU A O 1
ATOM 2075 N N . GLY A 1 264 ? 2.698 4.852 26.484 1.00 53.03 264 GLY A N 1
ATOM 2076 C CA . GLY A 1 264 ? 2.937 4.752 27.933 1.00 53.03 264 GLY A CA 1
ATOM 2077 C C . GLY A 1 264 ? 1.882 5.367 28.861 1.00 53.03 264 GLY A C 1
ATOM 2078 O O . GLY A 1 264 ? 2.109 5.380 30.070 1.00 53.03 264 GLY A O 1
ATOM 2079 N N . GLY A 1 265 ? 0.744 5.851 28.346 1.00 60.88 265 GLY A N 1
ATOM 2080 C CA . GLY A 1 265 ? -0.433 6.182 29.167 1.00 60.88 265 GLY A CA 1
ATOM 2081 C C . GLY A 1 265 ? -1.122 4.936 29.758 1.00 60.88 265 GLY A C 1
ATOM 2082 O O . GLY A 1 265 ? -0.917 3.828 29.253 1.00 60.88 265 GLY A O 1
ATOM 2083 N N . PRO A 1 266 ? -1.927 5.072 30.829 1.00 62.78 266 PRO A N 1
ATOM 2084 C CA . PRO A 1 266 ? -2.608 3.934 31.434 1.00 62.78 266 PRO A CA 1
ATOM 2085 C C . PRO A 1 266 ? -3.653 3.353 30.475 1.00 62.78 266 PRO A C 1
ATOM 2087 O O . PRO A 1 266 ? -4.416 4.083 29.847 1.00 62.78 266 PRO A O 1
ATOM 2090 N N . GLU A 1 267 ? -3.747 2.024 30.418 1.00 67.31 267 GLU A N 1
ATOM 2091 C CA . GLU A 1 267 ? -4.727 1.310 29.586 1.00 67.31 267 GLU A CA 1
ATOM 2092 C C . GLU A 1 267 ? -6.179 1.742 29.870 1.00 67.31 267 GLU A C 1
ATOM 2094 O O . GLU A 1 267 ? -7.044 1.630 29.015 1.00 67.31 267 GLU A O 1
ATOM 2099 N N . SER A 1 268 ? -6.479 2.284 31.052 1.00 68.06 268 SER A N 1
ATOM 2100 C CA . SER A 1 268 ? -7.804 2.830 31.374 1.00 68.06 268 SER A CA 1
ATOM 2101 C C . SER A 1 268 ? -8.223 4.027 30.512 1.00 68.06 268 SER A C 1
ATOM 2103 O O . SER A 1 268 ? -9.405 4.351 30.466 1.00 68.06 268 SER A O 1
ATOM 2105 N N . GLU A 1 269 ? -7.280 4.697 29.847 1.00 70.94 269 GLU A N 1
ATOM 2106 C CA . GLU A 1 269 ? -7.553 5.793 28.904 1.00 70.94 269 GLU A CA 1
ATOM 2107 C C . GLU A 1 269 ? -7.840 5.285 27.481 1.00 70.94 269 GLU A C 1
ATOM 2109 O O . GLU A 1 269 ? -8.036 6.073 26.548 1.00 70.94 269 GLU A O 1
ATOM 2114 N N . ALA A 1 270 ? -7.889 3.960 27.330 1.00 78.25 270 ALA A N 1
ATOM 2115 C CA . ALA A 1 270 ? -8.107 3.290 26.075 1.00 78.25 270 ALA A CA 1
ATOM 2116 C C . ALA A 1 270 ? -9.529 3.307 25.556 1.00 78.25 270 ALA A C 1
ATOM 2118 O O . ALA A 1 270 ? -10.451 2.835 26.218 1.00 78.25 270 ALA A O 1
ATOM 2119 N N . VAL A 1 271 ? -9.682 3.738 24.302 1.00 84.62 271 VAL A N 1
ATOM 2120 C CA . VAL A 1 271 ? -10.900 3.518 23.530 1.00 84.62 271 VAL A CA 1
ATOM 2121 C C . VAL A 1 271 ? -10.631 2.433 22.499 1.00 84.62 271 VAL A C 1
ATOM 2123 O O . VAL A 1 271 ? -9.865 2.624 21.555 1.00 84.62 271 VAL A O 1
ATOM 2126 N N . TYR A 1 272 ? -11.295 1.298 22.694 1.00 90.00 272 TYR A N 1
ATOM 2127 C CA . TYR A 1 272 ? -11.320 0.188 21.751 1.00 90.00 272 TYR A CA 1
ATOM 2128 C C . TYR A 1 272 ? -12.602 0.261 20.929 1.00 90.00 272 TYR A C 1
ATOM 2130 O O . TYR A 1 272 ? -13.688 0.354 21.500 1.00 90.00 272 TYR A O 1
ATOM 2138 N N . ARG A 1 273 ? -12.479 0.179 19.605 1.00 94.00 273 ARG A N 1
ATOM 2139 C CA . ARG A 1 273 ? -13.613 0.084 18.679 1.00 94.00 273 ARG A CA 1
ATOM 2140 C C . ARG A 1 273 ? -13.438 -1.152 17.815 1.00 94.00 273 ARG A C 1
ATOM 2142 O O . ARG A 1 273 ? -12.338 -1.396 17.321 1.00 94.00 273 ARG A O 1
ATOM 2149 N N . LEU A 1 274 ? -14.498 -1.936 17.671 1.00 97.75 274 LEU A N 1
ATOM 2150 C CA . LEU A 1 274 ? -14.474 -3.197 16.936 1.00 97.75 274 LEU A CA 1
ATOM 2151 C C . LEU A 1 274 ? -15.473 -3.137 15.783 1.00 97.75 274 LEU A C 1
ATOM 2153 O O . LEU A 1 274 ? -16.661 -2.940 16.019 1.00 97.75 274 LEU A O 1
ATOM 2157 N N . PHE A 1 275 ? -15.007 -3.389 14.568 1.00 97.88 275 PHE A N 1
ATOM 2158 C CA . PHE A 1 275 ? -15.817 -3.356 13.352 1.00 97.88 275 PHE A CA 1
ATOM 2159 C C . PHE A 1 275 ? -15.805 -4.715 12.652 1.00 97.88 275 PHE A C 1
ATOM 2161 O O . PHE A 1 275 ? -14.823 -5.455 12.735 1.00 97.88 275 PHE A O 1
ATOM 2168 N N . ASP A 1 276 ? -16.908 -5.057 11.987 1.00 97.19 276 ASP A N 1
ATOM 2169 C CA . ASP A 1 276 ? -17.066 -6.276 11.184 1.00 97.19 276 ASP A CA 1
ATOM 2170 C C . ASP A 1 276 ? -17.079 -5.889 9.703 1.00 97.19 276 ASP A C 1
ATOM 2172 O O . ASP A 1 276 ? -18.134 -5.566 9.161 1.00 97.19 276 ASP A O 1
ATOM 2176 N N . LEU A 1 277 ? -15.914 -5.912 9.053 1.00 94.19 277 LEU A N 1
ATOM 2177 C CA . LEU A 1 277 ? -15.716 -5.390 7.697 1.00 94.19 277 LEU A CA 1
ATOM 2178 C C . LEU A 1 277 ? -16.472 -6.179 6.619 1.00 94.19 277 LEU A C 1
ATOM 2180 O O . LEU A 1 277 ? -16.669 -5.675 5.516 1.00 94.19 277 LEU A O 1
ATOM 2184 N N . GLU A 1 278 ? -16.919 -7.399 6.925 1.00 93.31 278 GLU A N 1
ATOM 2185 C CA . GLU A 1 278 ? -17.758 -8.190 6.019 1.00 93.31 278 GLU A CA 1
ATOM 2186 C C . GLU A 1 278 ? -19.163 -7.579 5.885 1.00 93.31 278 GLU A C 1
ATOM 2188 O O . GLU A 1 278 ? -19.751 -7.576 4.804 1.00 93.31 278 GLU A O 1
ATOM 2193 N N . THR A 1 279 ? -19.705 -7.046 6.984 1.00 96.00 279 THR A N 1
ATOM 2194 C CA . THR A 1 279 ? -21.074 -6.493 7.034 1.00 96.00 279 THR A CA 1
ATOM 2195 C C . THR A 1 279 ? -21.127 -4.973 7.169 1.00 96.00 279 THR A C 1
ATOM 2197 O O . THR A 1 279 ? -22.173 -4.378 6.921 1.00 96.00 279 THR A O 1
ATOM 2200 N N . ASP A 1 280 ? -20.013 -4.361 7.556 1.00 96.25 280 ASP A N 1
ATOM 2201 C CA . ASP A 1 280 ? -19.827 -2.936 7.808 1.00 96.25 280 ASP A CA 1
ATOM 2202 C C . ASP A 1 280 ? -18.448 -2.488 7.279 1.00 96.25 280 ASP A C 1
ATOM 2204 O O . ASP A 1 280 ? -17.538 -2.183 8.053 1.00 96.25 280 ASP A O 1
ATOM 2208 N N . PRO A 1 281 ? -18.252 -2.477 5.945 1.00 93.56 281 PRO A N 1
ATOM 2209 C CA . PRO A 1 281 ? -16.987 -2.060 5.340 1.00 93.56 281 PRO A CA 1
ATOM 2210 C C . PRO A 1 281 ? -16.674 -0.569 5.552 1.00 93.56 281 PRO A C 1
ATOM 2212 O O . PRO A 1 281 ? -15.536 -0.162 5.343 1.00 93.56 281 PRO A O 1
ATOM 2215 N N . GLY A 1 282 ? -17.670 0.240 5.937 1.00 93.88 282 GLY A N 1
ATOM 2216 C CA . GLY A 1 282 ? -17.507 1.659 6.264 1.00 93.88 282 GLY A CA 1
ATOM 2217 C C . GLY A 1 282 ? -17.079 1.923 7.710 1.00 93.88 282 GLY A C 1
ATOM 2218 O O . GLY A 1 282 ? -16.772 3.067 8.038 1.00 93.88 282 GLY A O 1
ATOM 2219 N N . GLU A 1 283 ? -17.036 0.886 8.557 1.00 96.00 283 GLU A N 1
ATOM 2220 C CA . GLU A 1 283 ? -16.706 0.983 9.986 1.00 96.00 283 GLU A CA 1
ATOM 2221 C C . GLU A 1 283 ? -17.642 1.941 10.753 1.00 96.00 283 GLU A C 1
ATOM 2223 O O . GLU A 1 283 ? -17.224 2.670 11.654 1.00 96.00 283 GLU A O 1
ATOM 2228 N N . GLU A 1 284 ? -18.931 1.945 10.409 1.00 94.25 284 GLU A N 1
ATOM 2229 C CA . GLU A 1 284 ? -19.917 2.867 10.983 1.00 94.25 284 GLU A CA 1
ATOM 2230 C C . GLU A 1 284 ? -20.491 2.372 12.322 1.00 94.25 284 GLU A C 1
ATOM 2232 O O . GLU A 1 284 ? -20.999 3.162 13.129 1.00 94.25 284 GLU A O 1
ATOM 2237 N N . ARG A 1 285 ? -20.434 1.061 12.588 1.00 95.88 285 ARG A N 1
ATOM 2238 C CA . ARG A 1 285 ? -21.072 0.424 13.745 1.00 95.88 285 ARG A CA 1
ATOM 2239 C C . ARG A 1 285 ? -20.050 -0.236 14.663 1.00 95.88 285 ARG A C 1
ATOM 2241 O O . ARG A 1 285 ? -19.634 -1.370 14.447 1.00 95.88 285 ARG A O 1
ATOM 2248 N N . ASP A 1 286 ? -19.772 0.416 15.791 1.00 96.25 286 ASP A N 1
ATOM 2249 C CA . ASP A 1 286 ? -18.945 -0.178 16.844 1.00 96.25 286 ASP A CA 1
ATOM 2250 C C . ASP A 1 286 ? -19.646 -1.375 17.526 1.00 96.25 286 ASP A C 1
ATOM 2252 O O . ASP A 1 286 ? -20.741 -1.275 18.099 1.00 96.25 286 ASP A O 1
ATOM 2256 N N . LEU A 1 287 ? -18.985 -2.529 17.469 1.00 97.69 287 LEU A N 1
ATOM 2257 C CA . LEU A 1 287 ? -19.398 -3.805 18.046 1.00 97.69 287 LEU A CA 1
ATOM 2258 C C . LEU A 1 287 ? -18.650 -4.148 19.338 1.00 97.69 287 LEU A C 1
ATOM 2260 O O . LEU A 1 287 ? -18.881 -5.231 19.882 1.00 97.69 287 LEU A O 1
ATOM 2264 N N . SER A 1 288 ? -17.800 -3.260 19.860 1.00 95.25 288 SER A N 1
ATOM 2265 C CA . SER A 1 288 ? -16.989 -3.486 21.068 1.00 95.25 288 SER A CA 1
ATOM 2266 C C . SER A 1 288 ? -17.821 -3.996 22.258 1.00 95.25 288 SER A C 1
ATOM 2268 O O . SER A 1 288 ? -17.456 -4.983 22.897 1.00 95.25 288 SER A O 1
ATOM 2270 N N . GLY A 1 289 ? -18.999 -3.406 22.497 1.00 95.44 289 GLY A N 1
ATOM 2271 C CA . GLY A 1 289 ? -19.940 -3.842 23.540 1.00 95.44 289 GLY A CA 1
ATOM 2272 C C . GLY A 1 289 ? -20.821 -5.048 23.176 1.00 95.44 289 GLY A C 1
ATOM 2273 O O . GLY A 1 289 ? -21.433 -5.645 24.057 1.00 95.44 289 GLY A O 1
ATOM 2274 N N . GLN A 1 290 ? -20.910 -5.412 21.893 1.00 97.81 290 GLN A N 1
ATOM 2275 C CA . GLN A 1 290 ? -21.789 -6.477 21.379 1.00 97.81 290 GLN A CA 1
ATOM 2276 C C . GLN A 1 290 ? -21.050 -7.803 21.147 1.00 97.81 290 GLN A C 1
ATOM 2278 O O . GLN A 1 290 ? -21.672 -8.864 21.179 1.00 97.81 290 GLN A O 1
ATOM 2283 N N . LYS A 1 291 ? -19.735 -7.756 20.910 1.00 97.56 291 LYS A N 1
ATOM 2284 C CA . LYS A 1 291 ? -18.874 -8.922 20.661 1.00 97.56 291 LYS A CA 1
ATOM 2285 C C . LYS A 1 291 ? -17.664 -8.930 21.613 1.00 97.56 291 LYS A C 1
ATOM 2287 O O . LYS A 1 291 ? -16.524 -8.891 21.147 1.00 97.56 291 LYS A O 1
ATOM 2292 N N . PRO A 1 292 ? -17.880 -9.009 22.942 1.00 96.50 292 PRO A N 1
ATOM 2293 C CA . PRO A 1 292 ? -16.795 -8.937 23.924 1.00 96.50 292 PRO A CA 1
ATOM 2294 C C . PRO A 1 292 ? -15.768 -10.070 23.778 1.00 96.50 292 PRO A C 1
ATOM 2296 O O . PRO A 1 292 ? -14.590 -9.860 24.047 1.00 96.50 292 PRO A O 1
ATOM 2299 N N . GLU A 1 293 ? -16.185 -11.252 23.312 1.00 97.06 293 GLU A N 1
ATOM 2300 C CA . GLU A 1 293 ? -15.276 -12.381 23.067 1.00 97.06 293 GLU A CA 1
ATOM 2301 C C . GLU A 1 293 ? -14.310 -12.106 21.904 1.00 97.06 293 GLU A C 1
ATOM 2303 O O . GLU A 1 293 ? -13.109 -12.338 22.032 1.00 97.06 293 GLU A O 1
ATOM 2308 N N . VAL A 1 294 ? -14.814 -11.547 20.795 1.00 96.56 294 VAL A N 1
ATOM 2309 C CA . VAL A 1 294 ? -13.990 -11.164 19.634 1.00 96.56 294 VAL A CA 1
ATOM 2310 C C . VAL A 1 294 ? -13.045 -10.029 20.015 1.00 96.56 294 VAL A C 1
ATOM 2312 O O . VAL A 1 294 ? -11.844 -10.113 19.762 1.00 96.56 294 VAL A O 1
ATOM 2315 N N . LEU A 1 295 ? -13.571 -9.004 20.695 1.00 95.81 295 LEU A N 1
ATOM 2316 C CA . LEU A 1 295 ? -12.776 -7.892 21.205 1.00 95.81 295 LEU A CA 1
ATOM 2317 C C . LEU A 1 295 ? -11.633 -8.390 22.100 1.00 95.81 295 LEU A C 1
ATOM 2319 O O . LEU A 1 295 ? -10.490 -7.984 21.912 1.00 95.81 295 LEU A O 1
ATOM 2323 N N . GLY A 1 296 ? -11.929 -9.282 23.051 1.00 94.62 296 GLY A N 1
ATOM 2324 C CA . GLY A 1 296 ? -10.935 -9.846 23.962 1.00 94.62 296 GLY A CA 1
ATOM 2325 C C . GLY A 1 296 ? -9.830 -10.614 23.235 1.00 94.62 296 GLY A C 1
ATOM 2326 O O . GLY A 1 296 ? -8.653 -10.412 23.532 1.00 94.62 296 GLY A O 1
ATOM 2327 N N . ALA A 1 297 ? -10.192 -11.441 22.250 1.00 94.44 297 ALA A N 1
ATOM 2328 C CA . ALA A 1 297 ? -9.232 -12.212 21.462 1.00 94.44 297 ALA A CA 1
ATOM 2329 C C . ALA A 1 297 ? -8.311 -11.318 20.612 1.00 94.44 297 ALA A C 1
ATOM 2331 O O . ALA A 1 297 ? -7.091 -11.493 20.631 1.00 94.44 297 ALA A O 1
ATOM 2332 N N . MET A 1 298 ? -8.874 -10.336 19.898 1.00 94.75 298 MET A N 1
ATOM 2333 C CA . MET A 1 298 ? -8.082 -9.395 19.096 1.00 94.75 298 MET A CA 1
ATOM 2334 C C . MET A 1 298 ? -7.202 -8.507 19.974 1.00 94.75 298 MET A C 1
ATOM 2336 O O . MET A 1 298 ? -6.032 -8.303 19.669 1.00 94.75 298 MET A O 1
ATOM 2340 N N . LYS A 1 299 ? -7.729 -8.031 21.106 1.00 91.25 299 LYS A N 1
ATOM 2341 C CA . LYS A 1 299 ? -6.962 -7.238 22.067 1.00 91.25 299 LYS A CA 1
ATOM 2342 C C . LYS A 1 299 ? -5.762 -8.012 22.606 1.00 91.25 299 LYS A C 1
ATOM 2344 O O . LYS A 1 299 ? -4.670 -7.461 22.636 1.00 91.25 299 LYS A O 1
ATOM 2349 N N . ALA A 1 300 ? -5.936 -9.277 22.991 1.00 90.38 300 ALA A N 1
ATOM 2350 C CA . ALA A 1 300 ? -4.832 -10.103 23.478 1.00 90.38 300 ALA A CA 1
ATOM 2351 C C . ALA A 1 300 ? -3.707 -10.235 22.435 1.00 90.38 300 ALA A C 1
ATOM 2353 O O . ALA A 1 300 ? -2.541 -10.036 22.765 1.00 90.38 300 ALA A O 1
ATOM 2354 N N . ARG A 1 301 ? -4.061 -10.483 21.167 1.00 90.25 301 ARG A N 1
ATOM 2355 C CA . ARG A 1 301 ? -3.096 -10.558 20.055 1.00 90.25 301 ARG A CA 1
ATOM 2356 C C . ARG A 1 301 ? -2.398 -9.226 19.782 1.00 90.25 301 ARG A C 1
ATOM 2358 O O . ARG A 1 301 ? -1.188 -9.195 19.576 1.00 90.25 301 ARG A O 1
ATOM 2365 N N . LEU A 1 302 ? -3.141 -8.120 19.797 1.00 87.94 302 LEU A N 1
ATOM 2366 C CA . LEU A 1 302 ? -2.559 -6.789 19.629 1.00 87.94 302 LEU A CA 1
ATOM 2367 C C . LEU A 1 302 ? -1.576 -6.469 20.765 1.00 87.94 302 LEU A C 1
ATOM 2369 O O . LEU A 1 302 ? -0.512 -5.912 20.508 1.00 87.94 302 LEU A O 1
ATOM 2373 N N . MET A 1 303 ? -1.893 -6.854 22.003 1.00 84.31 303 MET A N 1
ATOM 2374 C CA . MET A 1 303 ? -0.990 -6.677 23.143 1.00 84.31 303 MET A CA 1
ATOM 2375 C C . MET A 1 303 ? 0.278 -7.525 23.013 1.00 84.31 303 MET A C 1
ATOM 2377 O O . MET A 1 303 ? 1.364 -6.996 23.229 1.00 84.31 303 MET A O 1
ATOM 2381 N N . GLU A 1 304 ? 0.169 -8.783 22.578 1.00 86.56 304 GLU A N 1
ATOM 2382 C CA . GLU A 1 304 ? 1.330 -9.639 22.288 1.00 86.56 304 GLU A CA 1
ATOM 2383 C C . GLU A 1 304 ? 2.252 -9.005 21.233 1.00 86.56 304 GLU A C 1
ATOM 2385 O O . GLU A 1 304 ? 3.472 -8.961 21.411 1.00 86.56 304 GLU A O 1
ATOM 2390 N N . HIS A 1 305 ? 1.681 -8.439 20.161 1.00 84.50 305 HIS A N 1
ATOM 2391 C CA . HIS A 1 305 ? 2.453 -7.661 19.187 1.00 84.50 305 HIS A CA 1
ATOM 2392 C C . HIS A 1 305 ? 3.147 -6.475 19.850 1.00 84.50 305 HIS A C 1
ATOM 2394 O O . HIS A 1 305 ? 4.357 -6.313 19.700 1.00 84.50 305 HIS A O 1
ATOM 2400 N N . CYS A 1 306 ? 2.402 -5.673 20.610 1.00 81.06 306 CYS A N 1
ATOM 2401 C CA . CYS A 1 306 ? 2.934 -4.479 21.255 1.00 81.06 306 CYS A CA 1
ATOM 2402 C C . CYS A 1 306 ? 4.071 -4.789 22.240 1.00 81.06 306 CYS A C 1
ATOM 2404 O O . CYS A 1 306 ? 5.032 -4.024 22.311 1.00 81.06 306 CYS A O 1
ATOM 2406 N N . GLU A 1 307 ? 3.994 -5.894 22.980 1.00 83.06 307 GLU A N 1
ATOM 2407 C CA . GLU A 1 307 ? 5.074 -6.371 23.850 1.00 83.06 307 GLU A CA 1
ATOM 2408 C C . GLU A 1 307 ? 6.296 -6.797 23.030 1.00 83.06 307 GLU A C 1
ATOM 2410 O O . GLU A 1 307 ? 7.416 -6.362 23.307 1.00 83.06 307 GLU A O 1
ATOM 2415 N N . ARG A 1 308 ? 6.081 -7.585 21.969 1.00 84.19 308 ARG A N 1
ATOM 2416 C CA . ARG A 1 308 ? 7.142 -8.083 21.084 1.00 84.19 308 ARG A CA 1
ATOM 2417 C C . ARG A 1 308 ? 7.926 -6.960 20.404 1.00 84.19 308 ARG A C 1
ATOM 2419 O O . ARG A 1 308 ? 9.146 -7.066 20.292 1.00 84.19 308 ARG A O 1
ATOM 2426 N N . VAL A 1 309 ? 7.250 -5.899 19.953 1.00 78.88 309 VAL A N 1
ATOM 2427 C CA . VAL A 1 309 ? 7.887 -4.761 19.258 1.00 78.88 309 VAL A CA 1
ATOM 2428 C C . VAL A 1 309 ? 8.239 -3.587 20.185 1.00 78.88 309 VAL A C 1
ATOM 2430 O O . VAL A 1 309 ? 8.713 -2.547 19.720 1.00 78.88 309 VAL A O 1
ATOM 2433 N N . GLY A 1 310 ? 8.023 -3.734 21.497 1.00 75.06 310 GLY A N 1
ATOM 2434 C CA . GLY A 1 310 ? 8.408 -2.743 22.507 1.00 75.06 310 GLY A CA 1
ATOM 2435 C C . GLY A 1 310 ? 7.565 -1.461 22.519 1.00 75.06 310 GLY A C 1
ATOM 2436 O O . GLY A 1 310 ? 8.073 -0.400 22.880 1.00 75.06 310 GLY A O 1
ATOM 2437 N N . ILE A 1 311 ? 6.295 -1.537 22.115 1.00 69.69 311 ILE A N 1
ATOM 2438 C CA . ILE A 1 311 ? 5.310 -0.444 22.232 1.00 69.69 311 ILE A CA 1
ATOM 2439 C C . ILE A 1 311 ? 4.840 -0.295 23.686 1.00 69.69 311 ILE A C 1
ATOM 2441 O O . ILE A 1 311 ? 4.671 0.820 24.179 1.00 69.69 311 ILE A O 1
ATOM 2445 N N . VAL A 1 312 ? 4.670 -1.411 24.402 1.00 58.06 312 VAL A N 1
ATOM 2446 C CA . VAL A 1 312 ? 4.289 -1.426 25.823 1.00 58.06 312 VAL A CA 1
ATOM 2447 C C . VAL A 1 312 ? 5.554 -1.569 26.676 1.00 58.06 312 VAL A C 1
ATOM 2449 O O . VAL A 1 312 ? 6.356 -2.469 26.449 1.00 58.06 312 VAL A O 1
ATOM 2452 N N . GLY A 1 313 ? 5.740 -0.699 27.679 1.00 43.72 313 GLY A N 1
ATOM 2453 C CA . GLY A 1 313 ? 6.744 -0.924 28.734 1.00 43.72 313 GLY A CA 1
ATOM 2454 C C . GLY A 1 313 ? 8.055 -0.130 28.676 1.00 43.72 313 GLY A C 1
ATOM 2455 O O . GLY A 1 313 ? 9.014 -0.519 29.337 1.00 43.72 313 GLY A O 1
ATOM 2456 N N . SER A 1 314 ? 8.116 1.021 28.003 1.00 34.91 314 SER A N 1
ATOM 2457 C CA . SER A 1 314 ? 9.122 2.036 28.348 1.00 34.91 314 SER A CA 1
ATOM 2458 C C . SER A 1 314 ? 8.411 3.307 28.780 1.00 34.91 314 SER A C 1
ATOM 2460 O O . SER A 1 314 ? 7.621 3.874 28.033 1.00 34.91 314 SER A O 1
ATOM 2462 N N . GLY A 1 315 ? 8.646 3.740 30.020 1.00 33.81 315 GLY A N 1
ATOM 2463 C CA . GLY A 1 315 ? 8.304 5.095 30.416 1.00 33.81 315 GLY A CA 1
ATOM 2464 C C . GLY A 1 315 ? 9.042 6.033 29.473 1.00 33.81 315 GLY A C 1
ATOM 2465 O O . GLY A 1 315 ? 10.254 6.198 29.595 1.00 33.81 315 GLY A O 1
ATOM 2466 N N . VAL A 1 316 ? 8.325 6.606 28.510 1.00 35.88 316 VAL A N 1
ATOM 2467 C CA . VAL A 1 316 ? 8.854 7.640 27.630 1.00 35.88 316 VAL A CA 1
ATOM 2468 C C . VAL A 1 316 ? 8.979 8.908 28.478 1.00 35.88 316 VAL A C 1
ATOM 2470 O O . VAL A 1 316 ? 8.187 9.840 28.389 1.00 35.88 316 VAL A O 1
ATOM 2473 N N . GLN A 1 317 ? 10.019 8.965 29.319 1.00 30.22 317 GLN A N 1
ATOM 2474 C CA . GLN A 1 317 ? 10.772 10.210 29.397 1.00 30.22 317 GLN A CA 1
ATOM 2475 C C . GLN A 1 317 ? 11.124 10.528 27.952 1.00 30.22 317 GLN A C 1
ATOM 2477 O O . GLN A 1 317 ? 11.724 9.690 27.279 1.00 30.22 317 GLN A O 1
ATOM 2482 N N . GLY A 1 318 ? 10.621 11.666 27.468 1.00 31.19 318 GLY A N 1
ATOM 2483 C CA . GLY A 1 318 ? 10.708 12.061 26.072 1.00 31.19 318 GLY A CA 1
ATOM 2484 C C . GLY A 1 318 ? 12.046 11.652 25.481 1.00 31.19 318 GLY A C 1
ATOM 2485 O O . GLY A 1 318 ? 13.087 12.119 25.943 1.00 31.19 318 GLY A O 1
ATOM 2486 N N . ARG A 1 319 ? 12.013 10.778 24.468 1.00 30.78 319 ARG A N 1
ATOM 2487 C CA . ARG A 1 319 ? 13.142 10.667 23.553 1.00 30.78 319 ARG A CA 1
ATOM 2488 C C . ARG A 1 319 ? 13.271 12.043 22.921 1.00 30.78 319 ARG A C 1
ATOM 2490 O O . ARG A 1 319 ? 12.516 12.419 22.025 1.00 30.78 319 ARG A O 1
ATOM 2497 N N . SER A 1 320 ? 14.168 12.830 23.499 1.00 29.56 320 SER A N 1
ATOM 2498 C CA . SER A 1 320 ? 14.697 14.035 22.903 1.00 29.56 320 SER A CA 1
ATOM 2499 C C . SER A 1 320 ? 15.148 13.698 21.483 1.00 29.56 320 SER A C 1
ATOM 2501 O O . SER A 1 320 ? 15.497 12.560 21.161 1.00 29.56 320 SER A O 1
ATOM 2503 N N . LYS A 1 321 ? 15.084 14.705 20.611 1.00 36.28 321 LYS A N 1
ATOM 2504 C CA . LYS A 1 321 ? 15.641 14.660 19.259 1.00 36.28 321 LYS A CA 1
ATOM 2505 C C . LYS A 1 321 ? 16.968 13.885 19.255 1.00 36.28 321 LYS A C 1
ATOM 2507 O O . LYS A 1 321 ? 17.908 14.321 19.906 1.00 36.28 321 LYS A O 1
ATOM 2512 N N . HIS A 1 322 ? 17.015 12.790 18.498 1.00 36.00 322 HIS A N 1
ATOM 2513 C CA . HIS A 1 322 ? 18.220 12.030 18.159 1.00 36.00 322 HIS A CA 1
ATOM 2514 C C . HIS A 1 322 ? 19.142 11.650 19.332 1.00 36.00 322 HIS A C 1
ATOM 2516 O O . HIS A 1 322 ? 20.206 12.236 19.503 1.00 36.00 322 HIS A O 1
ATOM 2522 N N . GLU A 1 323 ? 18.838 10.557 20.029 1.00 30.80 323 GLU A N 1
ATOM 2523 C CA . GLU A 1 323 ? 19.919 9.676 20.485 1.00 30.80 323 GLU A CA 1
ATOM 2524 C C . GLU A 1 323 ? 20.212 8.682 19.361 1.00 30.80 323 GLU A C 1
ATOM 2526 O O . GLU A 1 323 ? 19.568 7.642 19.224 1.00 30.80 323 GLU A O 1
ATOM 2531 N N . GLN A 1 324 ? 21.169 9.051 18.505 1.00 33.19 324 GLN A N 1
ATOM 2532 C CA . GLN A 1 324 ? 21.868 8.091 17.662 1.00 33.19 324 GLN A CA 1
ATOM 2533 C C . GLN A 1 324 ? 22.476 7.045 18.594 1.00 33.19 324 GLN A C 1
ATOM 2535 O O . GLN A 1 324 ? 23.426 7.325 19.326 1.00 33.19 324 GLN A O 1
ATOM 2540 N N . THR A 1 325 ? 21.917 5.839 18.597 1.00 28.41 325 THR A N 1
ATOM 2541 C CA . THR A 1 325 ? 22.602 4.694 19.183 1.00 28.41 325 THR A CA 1
ATOM 2542 C C . THR A 1 325 ? 23.837 4.477 18.321 1.00 28.41 325 THR A C 1
ATOM 2544 O O . THR A 1 325 ? 23.737 4.001 17.192 1.00 28.41 325 THR A O 1
ATOM 2547 N N . VAL A 1 326 ? 24.998 4.919 18.806 1.00 32.41 326 VAL A N 1
ATOM 2548 C CA . VAL A 1 326 ? 26.279 4.625 18.168 1.00 32.41 326 VAL A CA 1
ATOM 2549 C C . VAL A 1 326 ? 26.465 3.119 18.283 1.00 32.41 326 VAL A C 1
ATOM 2551 O O . VAL A 1 326 ? 26.866 2.603 19.323 1.00 32.41 326 VAL A O 1
ATOM 2554 N N . VAL A 1 327 ? 26.092 2.396 17.231 1.00 40.66 327 VAL A N 1
ATOM 2555 C CA . VAL A 1 327 ? 26.438 0.987 17.089 1.00 40.66 327 VAL A CA 1
ATOM 2556 C C . VAL A 1 327 ? 27.946 0.957 16.879 1.00 40.66 327 VAL A C 1
ATOM 2558 O O . VAL A 1 327 ? 28.439 1.441 15.861 1.00 40.66 327 VAL A O 1
ATOM 2561 N N . GLU A 1 328 ? 28.698 0.435 17.851 1.00 36.94 328 GLU A N 1
ATOM 2562 C CA . GLU A 1 328 ? 30.122 0.169 17.657 1.00 36.94 328 GLU A CA 1
ATOM 2563 C C . GLU A 1 328 ? 30.271 -0.897 16.568 1.00 36.94 328 GLU A C 1
ATOM 2565 O O . GLU A 1 328 ? 30.050 -2.092 16.768 1.00 36.94 328 GLU A O 1
ATOM 2570 N N . ILE A 1 329 ? 30.608 -0.440 15.367 1.00 64.25 329 ILE A N 1
ATOM 2571 C CA . ILE A 1 329 ? 30.888 -1.299 14.228 1.00 64.25 329 ILE A CA 1
ATOM 2572 C C . ILE A 1 329 ? 32.213 -2.017 14.503 1.00 64.25 329 ILE A C 1
ATOM 2574 O O . ILE A 1 329 ? 33.232 -1.378 14.775 1.00 64.25 329 ILE A O 1
ATOM 2578 N N . SER A 1 330 ? 32.218 -3.351 14.410 1.00 74.94 330 SER A N 1
ATOM 2579 C CA . SER A 1 330 ? 33.451 -4.133 14.552 1.00 74.94 330 SER A CA 1
ATOM 2580 C C . SER A 1 330 ? 34.516 -3.666 13.548 1.00 74.94 330 SER A C 1
ATOM 2582 O O . SER A 1 330 ? 34.190 -3.261 12.429 1.00 74.94 330 SER A O 1
ATOM 2584 N N . ALA A 1 331 ? 35.799 -3.758 13.912 1.00 70.50 331 ALA A N 1
ATOM 2585 C CA . ALA A 1 331 ? 36.897 -3.320 13.045 1.00 70.50 331 ALA A CA 1
ATOM 2586 C C . ALA A 1 331 ? 36.874 -3.993 11.657 1.00 70.50 331 ALA A C 1
ATOM 2588 O O . ALA A 1 331 ? 37.251 -3.372 10.666 1.00 70.50 331 ALA A O 1
ATOM 2589 N N . ASP A 1 332 ? 36.382 -5.231 11.572 1.00 70.94 332 ASP A N 1
ATOM 2590 C CA . ASP A 1 332 ? 36.232 -5.960 10.311 1.00 70.94 332 ASP A CA 1
ATOM 2591 C C . ASP A 1 332 ? 35.055 -5.452 9.470 1.00 70.94 332 ASP A C 1
ATOM 2593 O O . ASP A 1 332 ? 35.179 -5.323 8.251 1.00 70.94 332 ASP A O 1
ATOM 2597 N N . THR A 1 333 ? 33.927 -5.119 10.100 1.00 64.56 333 THR A N 1
ATOM 2598 C CA . THR A 1 333 ? 32.784 -4.511 9.403 1.00 64.56 333 THR A CA 1
ATOM 2599 C C . THR A 1 333 ? 33.149 -3.119 8.888 1.00 64.56 333 THR A C 1
ATOM 2601 O O . THR A 1 333 ? 32.842 -2.797 7.743 1.00 64.56 333 THR A O 1
ATOM 2604 N N . ARG A 1 334 ? 33.887 -2.326 9.674 1.00 70.81 334 ARG A N 1
ATOM 2605 C CA . ARG A 1 334 ? 34.374 -1.008 9.249 1.00 70.81 334 ARG A CA 1
ATOM 2606 C C . ARG A 1 334 ? 35.302 -1.106 8.039 1.00 70.81 334 ARG A C 1
ATOM 2608 O O . ARG A 1 334 ? 35.089 -0.399 7.063 1.00 70.81 334 ARG A O 1
ATOM 2615 N N . ARG A 1 335 ? 36.257 -2.043 8.053 1.00 69.12 335 ARG A N 1
ATOM 2616 C CA . ARG A 1 335 ? 37.185 -2.251 6.927 1.00 69.12 335 ARG A CA 1
ATOM 2617 C C . ARG A 1 335 ? 36.464 -2.651 5.633 1.00 69.12 335 ARG A C 1
ATOM 2619 O O . ARG A 1 335 ? 36.870 -2.238 4.551 1.00 69.12 335 ARG A O 1
ATOM 2626 N N . LYS A 1 336 ? 35.386 -3.441 5.732 1.00 69.19 336 LYS A N 1
ATOM 2627 C CA . LYS A 1 336 ? 34.538 -3.803 4.579 1.00 69.19 336 LYS A CA 1
ATOM 2628 C C . LYS A 1 336 ? 33.769 -2.602 4.031 1.00 69.19 336 LYS A C 1
ATOM 2630 O O . LYS A 1 336 ? 33.628 -2.488 2.821 1.00 69.19 336 LYS A O 1
ATOM 2635 N N . LEU A 1 337 ? 33.300 -1.716 4.905 1.00 60.22 337 LEU A N 1
ATOM 2636 C CA . LEU A 1 337 ? 32.583 -0.501 4.520 1.00 60.22 337 LEU A CA 1
ATOM 2637 C C . LEU A 1 337 ? 33.523 0.560 3.916 1.00 60.22 337 LEU A C 1
ATOM 2639 O O . LEU A 1 337 ? 33.175 1.161 2.906 1.00 60.22 337 LEU A O 1
ATOM 2643 N N . GLU A 1 338 ? 34.739 0.720 4.449 1.00 71.44 338 GLU A N 1
ATOM 2644 C CA . GLU A 1 338 ? 35.806 1.556 3.861 1.00 71.44 338 GLU A CA 1
ATOM 2645 C C . GLU A 1 338 ? 36.177 1.077 2.445 1.00 71.44 338 GLU A C 1
ATOM 2647 O O . GLU A 1 338 ? 36.238 1.872 1.511 1.00 71.44 338 GLU A O 1
ATOM 2652 N N . ALA A 1 339 ? 36.325 -0.238 2.240 1.00 59.69 339 ALA A N 1
ATOM 2653 C CA . ALA A 1 339 ? 36.606 -0.812 0.919 1.00 59.69 339 ALA A CA 1
ATOM 2654 C C . ALA A 1 339 ? 35.471 -0.610 -0.107 1.00 59.69 339 ALA A C 1
ATOM 2656 O O . ALA A 1 339 ? 35.705 -0.723 -1.310 1.00 59.69 339 ALA A O 1
ATOM 2657 N N . LEU A 1 340 ? 34.257 -0.322 0.366 1.00 61.22 340 LEU A N 1
ATOM 2658 C CA . LEU A 1 340 ? 33.077 -0.025 -0.446 1.00 61.22 340 LEU A CA 1
ATOM 2659 C C . LEU A 1 340 ? 32.800 1.489 -0.562 1.00 61.22 340 LEU A C 1
ATOM 2661 O O . LEU A 1 340 ? 31.797 1.868 -1.158 1.00 61.22 340 LEU A O 1
ATOM 2665 N N . GLY A 1 341 ? 33.675 2.347 -0.019 1.00 44.03 341 GLY A N 1
ATOM 2666 C CA . GLY A 1 341 ? 33.588 3.808 -0.142 1.00 44.03 341 GLY A CA 1
ATOM 2667 C C . GLY A 1 341 ? 32.627 4.499 0.832 1.00 44.03 341 GLY A C 1
ATOM 2668 O O . GLY A 1 341 ? 32.233 5.633 0.584 1.00 44.03 341 GLY A O 1
ATOM 2669 N N . TYR A 1 342 ? 32.232 3.838 1.925 1.00 38.94 342 TYR A N 1
ATOM 2670 C CA . TYR A 1 342 ? 31.285 4.384 2.913 1.00 38.94 342 TYR A CA 1
ATOM 2671 C C . TYR A 1 342 ? 31.937 5.236 4.016 1.00 38.94 342 TYR A C 1
ATOM 2673 O O . TYR A 1 342 ? 31.232 5.818 4.838 1.00 38.94 342 TYR A O 1
ATOM 2681 N N . PHE A 1 343 ? 33.266 5.299 4.059 1.00 49.50 343 PHE A N 1
ATOM 2682 C CA . PHE A 1 343 ? 34.033 6.127 4.987 1.00 49.50 343 PHE A CA 1
ATOM 2683 C C . PHE A 1 343 ? 35.232 6.720 4.236 1.00 49.50 343 PHE A C 1
ATOM 2685 O O . PHE A 1 343 ? 35.828 6.012 3.421 1.00 49.50 343 PHE A O 1
ATOM 2692 N N . ASP A 1 344 ? 35.552 7.991 4.507 1.00 50.12 344 ASP A N 1
ATOM 2693 C CA . ASP A 1 344 ? 36.727 8.697 3.963 1.00 50.12 344 ASP A CA 1
ATOM 2694 C C . ASP A 1 344 ? 38.051 8.242 4.600 1.00 50.12 344 ASP A C 1
ATOM 2696 O O . ASP A 1 344 ? 38.080 8.035 5.842 1.00 50.12 344 ASP A O 1
#

Foldseek 3Di:
DDQDVVVVSCPPPPDDDDDPDQVVLLVVVLVVCVVCLVVQVVDPADHDDDDDDDCPPDPPLQPDDDQALQDPDDDDGQNNNDPVLVVCSPPPLPPPDDDDDPSNLSVSVSSSVVRVVVVVVSVVVVCVSCVVSVNNLVDKDWDKDPWAADSCQVHDGGEDFAACRTQVMDIDTDDHPQDDDDDDPQADADPLQVVQQVCVVSVHDDDPPRPHHRPSDCVCVVVRPQWDWDADVQLGWIWIDGRFKIKIKWFPPSVPRIDPPQAEDDCVRIDIFMDGCVVCVSSPDGCCVVCVVVSVVRVVVSVVVCVVVVSPDDPCPDPDPDPPPPDPQPPVNVVVCVVVVNDD

Secondary structure (DSSP, 8-state):
----GGGTTTTT-S-----SSHHHHHHHHHHHHHHHHHHHHT-SSSPPP------TTPSSTTSS--S-----SSS-------TTSSHHHHH-TTT--S---HHHHHHHHHHHHHHHHHHHHHHHHHHHHHHHTT-GGG--EEEE-S---EESGGG-EESSSSSHHHH---EEEE-TTTS-S---SSS---GGGHHHHHHHHTTPPPPTT-SS--TT-GGGGG---S-EEEEETTTTEEEEE-SSEEEEEEETTTTTT--STTTT--GGGEEEEEEETTT-TT--S--TTT-HHHHHHHHHHHHHHHHHTT-SS-------S---------HHHHHHHHHTTS--

Mean predicted aligned error: 11.54 Å